Protein AF-0000000084342170 (afdb_homodimer)

pLDDT: mean 92.43, std 9.33, range [42.38, 98.81]

Radius of gyration: 23.44 Å; Cα contacts (8 Å, |Δi|>4): 464; chains: 2; bounding box: 28×76×46 Å

Nearest PDB structures (foldseek):
  2y75-assembly1_E  TM=8.474E-01  e=1.499E-08  Bacillus subtilis
  3lwf-assembly1_A  TM=8.502E-01  e=1.863E-08  Listeria innocua
  4hf0-assembly1_A  TM=8.365E-01  e=2.524E-07  Escherichia coli K-12
  6hse-assembly1_A  TM=7.683E-01  e=1.246E-07  Streptomyces venezuelae ATCC 10712
  3k69-assembly1_A-2  TM=7.622E-01  e=1.329E-05  Lactiplantibacillus plantarum

Organism: Pseudonocardia thermophila (NCBI:txid1848)

Solvent-accessible surface area (backbone atoms only — not comparable to full-atom values): 15858 Å² total; per-residue (Å²): 61,44,54,54,67,54,36,53,48,44,52,53,52,50,46,50,44,59,58,48,40,95,46,63,42,40,68,60,60,53,17,60,44,53,72,46,58,50,72,65,46,50,56,32,51,50,51,38,36,75,67,58,52,30,43,75,42,80,69,93,88,32,22,38,36,70,65,58,62,44,73,75,39,25,51,32,57,52,46,62,67,55,44,92,61,75,40,44,44,54,64,68,40,91,66,63,78,59,60,41,55,90,40,42,40,53,55,61,49,52,52,52,14,52,50,40,23,43,53,46,28,55,72,38,23,48,44,62,29,45,62,44,44,68,52,41,26,53,51,46,73,39,64,86,56,78,64,121,60,43,55,54,69,57,36,54,48,42,52,52,53,52,46,50,44,60,59,45,43,96,44,63,41,41,66,59,59,53,17,60,46,53,72,46,59,49,73,66,45,51,57,32,52,52,51,36,35,75,67,57,53,30,44,74,41,82,66,93,88,32,22,38,37,70,65,58,62,44,76,76,40,24,50,31,57,53,46,62,67,54,44,91,59,76,38,44,44,54,67,68,41,92,64,63,77,59,61,42,56,91,41,41,40,54,54,60,48,52,51,52,12,51,51,39,23,43,54,45,28,54,72,37,24,49,42,62,30,46,61,43,44,69,50,42,27,51,51,47,72,39,63,84,56,77,66,122

Secondary structure (DSSP, 8-state):
----HHHHHHHHHHHHHHHTTT--B-HHHHHHHHT--HHHHHHHHHHHHHTTSEEEE-STT-EEEESS-GGG-BHHHHHHHH-S---SSGGGSS----TTTTT-THHHHHHHHHHHHHHHHHH-BHHHHT--HHHHHHHTT-TTS---/----HHHHHHHHHHHHHHHTTT--B-HHHHHHHHT--HHHHHHHHHHHHHTTSEEEE-STT-EEEESS-GGG-BHHHHHHHH-S---SSGGGSS----TTTTT-THHHHHHHHHHHHHHHHHH-BHHHHT--HHHHHHHTT-TTS---

Structure (mmCIF, N/CA/C/O backbone):
data_AF-0000000084342170-model_v1
#
loop_
_entity.id
_entity.type
_entity.pdbx_description
1 polymer 'Transcriptional regulator, BadM/Rrf2 family'
#
loop_
_atom_site.group_PDB
_atom_site.id
_atom_site.type_symbol
_atom_site.label_atom_id
_atom_site.label_alt_id
_atom_site.label_comp_id
_atom_site.label_asym_id
_atom_site.label_entity_id
_atom_site.label_seq_id
_atom_site.pdbx_PDB_ins_code
_atom_site.Cartn_x
_atom_site.Cartn_y
_atom_site.Cartn_z
_atom_site.occupancy
_atom_site.B_iso_or_equiv
_atom_site.auth_seq_id
_atom_site.auth_comp_id
_atom_site.auth_asym_id
_atom_site.auth_atom_id
_a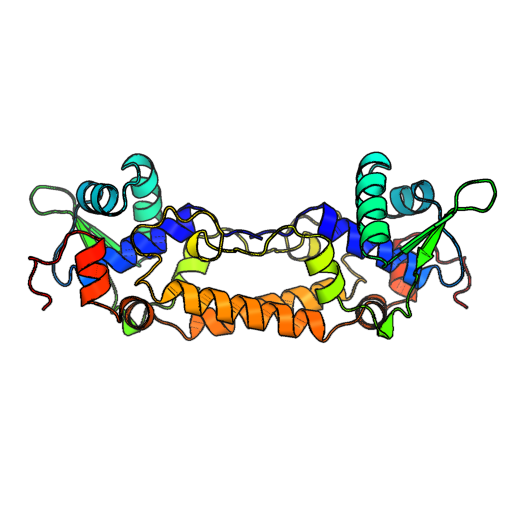tom_site.pdbx_PDB_model_num
ATOM 1 N N . MET A 1 1 ? 4.727 2.07 -0.557 1 69.5 1 MET A N 1
ATOM 2 C CA . MET A 1 1 ? 3.736 1.053 -0.216 1 69.5 1 MET A CA 1
ATOM 3 C C . MET A 1 1 ? 3.996 -0.239 -0.985 1 69.5 1 MET A C 1
ATOM 5 O O . MET A 1 1 ? 4.02 -0.238 -2.217 1 69.5 1 MET A O 1
ATOM 9 N N . LYS A 1 2 ? 4.5 -1.336 -0.41 1 86.56 2 LYS A N 1
ATOM 10 C CA . LYS A 1 2 ? 4.777 -2.576 -1.131 1 86.56 2 LYS A CA 1
ATOM 11 C C . LYS A 1 2 ? 4.219 -3.783 -0.383 1 86.56 2 LYS A C 1
ATOM 13 O O . LYS A 1 2 ? 4.289 -3.844 0.847 1 86.56 2 LYS A O 1
ATOM 18 N N . HIS A 1 3 ? 3.605 -4.629 -1.215 1 93.31 3 HIS A N 1
ATOM 19 C CA . HIS A 1 3 ? 3.258 -5.93 -0.646 1 93.31 3 HIS A CA 1
ATOM 20 C C . HIS A 1 3 ? 4.508 -6.711 -0.261 1 93.31 3 HIS A C 1
ATOM 22 O O . HIS A 1 3 ? 5.602 -6.426 -0.752 1 93.31 3 HIS A O 1
ATOM 28 N N . THR A 1 4 ? 4.363 -7.605 0.641 1 92.25 4 THR A N 1
ATOM 29 C CA . THR A 1 4 ? 5.488 -8.445 1.027 1 92.25 4 THR A CA 1
ATOM 30 C C . THR A 1 4 ? 5.906 -9.359 -0.126 1 92.25 4 THR A C 1
ATOM 32 O O . THR A 1 4 ? 5.102 -9.656 -1.009 1 92.25 4 THR A O 1
ATOM 35 N N . SER A 1 5 ? 7.133 -9.797 -0.077 1 91.94 5 SER A N 1
ATOM 36 C CA . SER A 1 5 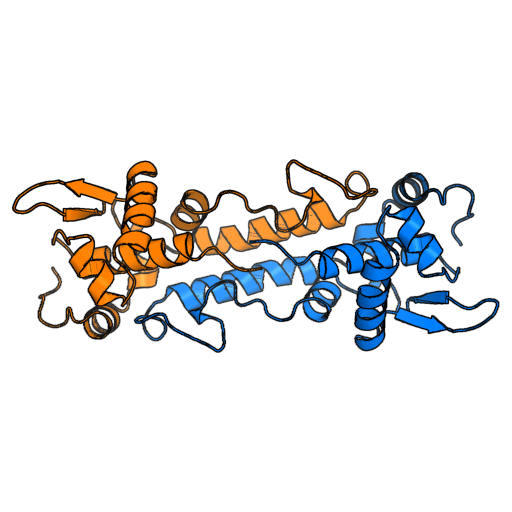? 7.605 -10.766 -1.062 1 91.94 5 SER A CA 1
ATOM 37 C C . SER A 1 5 ? 6.836 -12.078 -0.969 1 91.94 5 SER A C 1
ATOM 39 O O . SER A 1 5 ? 6.602 -12.742 -1.982 1 91.94 5 SER A O 1
ATOM 41 N N . HIS A 1 6 ? 6.383 -12.414 0.285 1 93.81 6 HIS A N 1
ATOM 42 C CA . HIS A 1 6 ? 5.613 -13.641 0.478 1 93.81 6 HIS A CA 1
ATOM 43 C C . HIS A 1 6 ? 4.312 -13.602 -0.32 1 93.81 6 HIS A C 1
ATOM 45 O O . HIS A 1 6 ? 3.941 -14.594 -0.951 1 93.81 6 HIS A O 1
ATOM 51 N N . ALA A 1 7 ? 3.672 -12.453 -0.241 1 95.38 7 ALA A N 1
ATOM 52 C CA . ALA A 1 7 ? 2.422 -12.312 -0.983 1 95.38 7 ALA A CA 1
ATOM 53 C C . ALA A 1 7 ? 2.662 -12.406 -2.486 1 95.38 7 ALA A C 1
ATOM 55 O O . ALA A 1 7 ? 1.892 -13.047 -3.207 1 95.38 7 ALA A O 1
ATOM 56 N N . ASP A 1 8 ? 3.742 -11.828 -2.949 1 94.06 8 ASP A N 1
ATOM 57 C CA . ASP A 1 8 ? 4.121 -11.891 -4.359 1 94.06 8 ASP A CA 1
ATOM 58 C C . ASP A 1 8 ? 4.402 -13.328 -4.789 1 94.06 8 ASP A C 1
ATOM 60 O O . ASP A 1 8 ? 3.873 -13.789 -5.805 1 94.06 8 ASP A O 1
ATOM 64 N N . TYR A 1 9 ? 5.148 -14.023 -4.023 1 95.94 9 TYR A N 1
ATOM 65 C CA . TYR A 1 9 ? 5.5 -15.398 -4.34 1 95.94 9 TYR A CA 1
ATOM 66 C C . TYR A 1 9 ? 4.273 -16.312 -4.289 1 95.94 9 TYR A C 1
ATOM 68 O O . TYR A 1 9 ? 4.172 -17.266 -5.055 1 95.94 9 TYR A O 1
ATOM 76 N N . ALA A 1 10 ? 3.383 -16 -3.352 1 97.38 10 ALA A N 1
ATOM 77 C CA . ALA A 1 10 ? 2.154 -16.781 -3.266 1 97.38 10 ALA A CA 1
ATOM 78 C C . ALA A 1 10 ? 1.393 -16.75 -4.586 1 97.38 10 ALA A C 1
ATOM 80 O O . ALA A 1 10 ? 0.948 -17.797 -5.078 1 97.38 10 ALA A O 1
ATOM 81 N N . LEU A 1 11 ? 1.301 -15.594 -5.195 1 97.19 11 LEU A N 1
ATOM 82 C CA . LEU A 1 11 ? 0.624 -15.484 -6.484 1 97.19 11 LEU A CA 1
ATOM 83 C C . LEU A 1 11 ? 1.365 -16.266 -7.559 1 97.19 11 LEU A C 1
ATOM 85 O O . LEU A 1 11 ? 0.743 -16.969 -8.367 1 97.19 11 LEU A O 1
ATOM 89 N N . ARG A 1 12 ? 2.617 -16.203 -7.527 1 96.5 12 ARG A N 1
ATOM 90 C CA . ARG A 1 12 ? 3.434 -16.922 -8.508 1 96.5 12 ARG A CA 1
ATOM 91 C C . ARG A 1 12 ? 3.264 -18.422 -8.367 1 96.5 12 ARG A C 1
ATOM 93 O O . ARG A 1 12 ? 3.16 -19.141 -9.367 1 96.5 12 ARG A O 1
ATOM 100 N N . VAL A 1 13 ? 3.246 -18.906 -7.125 1 96.94 13 VAL A N 1
ATOM 101 C CA . VAL A 1 13 ? 3.02 -20.312 -6.875 1 96.94 13 VAL A CA 1
ATOM 102 C C . VAL A 1 13 ? 1.672 -20.734 -7.457 1 96.94 13 VAL A C 1
ATOM 104 O O . VAL A 1 13 ? 1.583 -21.734 -8.172 1 96.94 13 VAL A O 1
ATOM 107 N N . LEU A 1 14 ? 0.668 -19.984 -7.195 1 97.12 14 LEU A N 1
ATOM 108 C CA . LEU A 1 14 ? -0.681 -20.328 -7.633 1 97.12 14 LEU A CA 1
ATOM 109 C C . LEU A 1 14 ? -0.79 -20.281 -9.148 1 97.12 14 LEU A C 1
ATOM 111 O O . LEU A 1 14 ? -1.483 -21.094 -9.758 1 97.12 14 LEU A O 1
ATOM 115 N N . LEU A 1 15 ? -0.129 -19.312 -9.75 1 96.94 15 LEU A N 1
ATOM 116 C CA . LEU A 1 15 ? -0.112 -19.234 -11.211 1 96.94 15 LEU A CA 1
ATOM 117 C C . LEU A 1 15 ? 0.523 -20.484 -11.82 1 96.94 15 LEU A C 1
ATOM 119 O O . LEU A 1 15 ? 0.015 -21.016 -12.797 1 96.94 15 LEU A O 1
ATOM 123 N N . TYR A 1 16 ? 1.646 -20.891 -11.242 1 96.88 16 TYR A N 1
ATOM 124 C CA . TYR A 1 16 ? 2.295 -22.109 -11.711 1 96.88 16 TYR A CA 1
ATOM 125 C C . TYR A 1 16 ? 1.337 -23.297 -11.656 1 96.88 16 TYR A C 1
ATOM 127 O O . TYR A 1 16 ? 1.171 -24.016 -12.641 1 96.88 16 TYR A O 1
ATOM 135 N N . LEU A 1 17 ? 0.718 -23.438 -10.516 1 96 17 LEU A N 1
ATOM 136 C CA . LEU A 1 17 ? -0.157 -24.578 -10.305 1 96 17 LEU A CA 1
ATOM 137 C C . LEU A 1 17 ? -1.346 -24.547 -11.258 1 96 17 LEU A C 1
ATOM 139 O O . LEU A 1 17 ? -1.83 -25.594 -11.695 1 96 17 LEU A O 1
ATOM 143 N N . GLN A 1 18 ? -1.83 -23.328 -11.516 1 95 18 GLN A N 1
ATOM 144 C CA . GLN A 1 18 ? -2.953 -23.188 -12.43 1 95 18 GLN A CA 1
ATOM 145 C C . GLN A 1 18 ? -2.582 -23.641 -13.836 1 95 18 GLN A C 1
ATOM 147 O O . GLN A 1 18 ? -3.35 -24.359 -14.484 1 95 18 GLN A O 1
ATOM 152 N N . VAL A 1 19 ? -1.419 -23.312 -14.289 1 93.81 19 VAL A N 1
ATOM 153 C CA . VAL A 1 19 ? -1.072 -23.562 -15.68 1 93.81 19 VAL A CA 1
ATOM 154 C C . VAL A 1 19 ? -0.502 -24.969 -15.828 1 93.81 19 VAL A C 1
ATOM 156 O O . VAL A 1 19 ? -0.506 -25.547 -16.922 1 93.81 19 VAL A O 1
ATOM 159 N N . ALA A 1 20 ? 0.043 -25.438 -14.75 1 89.31 20 ALA A N 1
ATOM 160 C CA . ALA A 1 20 ? 0.529 -26.812 -14.766 1 89.31 20 ALA A CA 1
ATOM 161 C C . ALA A 1 20 ? -0.624 -27.812 -14.641 1 89.31 20 ALA A C 1
ATOM 163 O O . ALA A 1 20 ? -0.41 -29.031 -14.641 1 89.31 20 ALA A O 1
ATOM 164 N N . SER A 1 21 ? -1.854 -27.453 -14.773 1 74.69 21 SER A N 1
ATOM 165 C CA . SER A 1 21 ? -3.123 -28.172 -14.719 1 74.69 21 SER A CA 1
ATOM 166 C C . SER A 1 21 ? -2.906 -29.656 -14.453 1 74.69 21 SER A C 1
ATOM 168 O O . SER A 1 21 ? -2.18 -30.328 -15.195 1 74.69 21 SER A O 1
ATOM 170 N N . GLY A 1 22 ? -3.604 -30.078 -13.398 1 71.38 22 GLY A N 1
ATOM 171 C CA . GLY A 1 22 ? -3.703 -31.516 -13.211 1 71.38 22 GLY A CA 1
ATOM 172 C C . GLY A 1 22 ? -2.447 -32.125 -12.617 1 71.38 22 GLY A C 1
ATOM 173 O O . GLY A 1 22 ? -2.455 -33.281 -12.203 1 71.38 22 GLY A O 1
ATOM 174 N N . ARG A 1 23 ? -1.389 -31.406 -12.625 1 74.31 23 ARG A N 1
ATOM 175 C CA . ARG A 1 23 ? -0.134 -31.953 -12.125 1 74.31 23 ARG A CA 1
ATOM 176 C C . ARG A 1 23 ? 0.181 -31.422 -10.734 1 74.31 23 ARG A C 1
ATOM 178 O O . ARG A 1 23 ? -0.11 -30.266 -10.43 1 74.31 23 ARG A O 1
ATOM 185 N N . ARG A 1 24 ? 0.552 -32.344 -9.898 1 87.88 24 ARG A N 1
ATOM 186 C CA . ARG A 1 24 ? 1.214 -31.938 -8.672 1 87.88 24 ARG A CA 1
ATOM 187 C C . ARG A 1 24 ? 2.652 -31.5 -8.938 1 87.88 24 ARG A C 1
ATOM 189 O O . ARG A 1 24 ? 3.33 -32.094 -9.789 1 87.88 24 ARG A O 1
ATOM 196 N N . ALA A 1 25 ? 2.955 -30.453 -8.344 1 92.88 25 ALA A N 1
ATOM 197 C CA . ALA A 1 25 ? 4.324 -29.969 -8.5 1 92.88 25 ALA A CA 1
ATOM 198 C C . ALA A 1 25 ? 5.027 -29.859 -7.148 1 92.88 25 ALA A C 1
ATOM 200 O O . ALA A 1 25 ? 4.422 -29.453 -6.156 1 92.88 25 ALA A O 1
ATOM 201 N N . SER A 1 26 ? 6.305 -30.266 -7.148 1 93.75 26 SER A N 1
ATOM 202 C CA . SER A 1 26 ? 7.066 -30.109 -5.914 1 93.75 26 SER A CA 1
ATOM 203 C C . SER A 1 26 ? 7.441 -28.641 -5.676 1 93.75 26 SER A C 1
ATOM 205 O O . SER A 1 26 ? 7.504 -27.859 -6.617 1 93.75 26 SER A O 1
ATOM 207 N N . VAL A 1 27 ? 7.648 -28.312 -4.398 1 95.31 27 VAL A N 1
ATOM 208 C CA . VAL A 1 27 ? 8.102 -26.969 -4.035 1 95.31 27 VAL A CA 1
ATOM 209 C C . VAL A 1 27 ? 9.391 -26.641 -4.777 1 95.31 27 VAL A C 1
ATOM 211 O O . VAL A 1 27 ? 9.594 -25.5 -5.215 1 95.31 27 VAL A O 1
ATOM 214 N N . GLY A 1 28 ? 10.281 -27.625 -4.934 1 94.94 28 GLY A N 1
ATOM 215 C CA . GLY A 1 28 ? 11.531 -27.438 -5.66 1 94.94 28 GLY A CA 1
ATOM 216 C C . GLY A 1 28 ? 11.32 -27.062 -7.117 1 94.94 28 GLY A C 1
ATOM 217 O O . GLY A 1 28 ? 11.992 -26.156 -7.629 1 94.94 28 GLY A O 1
ATOM 218 N N . GLU A 1 29 ? 10.438 -27.781 -7.852 1 94.38 29 GLU A N 1
ATOM 219 C CA . GLU A 1 29 ? 10.125 -27.484 -9.25 1 94.38 29 GLU A CA 1
ATOM 220 C C . GLU A 1 29 ? 9.594 -26.062 -9.398 1 94.38 29 GLU A C 1
ATOM 222 O O . GLU A 1 29 ? 9.984 -25.344 -10.32 1 94.38 29 GLU A O 1
ATOM 227 N N . ILE A 1 30 ? 8.688 -25.688 -8.516 1 96.12 30 ILE A N 1
ATOM 228 C CA . ILE A 1 30 ? 8.094 -24.344 -8.57 1 96.12 30 ILE A CA 1
ATOM 229 C C . ILE A 1 30 ? 9.172 -23.297 -8.297 1 96.12 30 ILE A C 1
ATOM 231 O O . ILE A 1 30 ? 9.242 -22.281 -8.992 1 96.12 30 ILE A O 1
ATOM 235 N N . ALA A 1 31 ? 10 -23.531 -7.262 1 96.88 31 ALA A N 1
ATOM 236 C CA . ALA A 1 31 ? 11.102 -22.625 -6.922 1 96.88 31 ALA A CA 1
ATOM 237 C C . ALA A 1 31 ? 12.039 -22.438 -8.109 1 96.88 31 ALA A C 1
ATOM 239 O O . ALA A 1 31 ? 12.398 -21.312 -8.453 1 96.88 31 ALA A O 1
ATOM 240 N N . ASP A 1 32 ? 12.398 -23.5 -8.797 1 96.19 32 ASP A N 1
ATOM 241 C CA . ASP A 1 32 ? 13.281 -23.453 -9.953 1 96.19 32 ASP A CA 1
ATOM 242 C C . ASP A 1 32 ? 12.648 -22.672 -11.102 1 96.19 32 ASP A C 1
ATOM 244 O O . ASP A 1 32 ? 13.312 -21.844 -11.734 1 96.19 32 ASP A O 1
ATOM 248 N N . ALA A 1 33 ? 11.406 -22.953 -11.305 1 95.56 33 ALA A N 1
ATOM 249 C CA . ALA A 1 33 ? 10.703 -22.297 -12.391 1 95.56 33 ALA A CA 1
ATOM 250 C C . ALA A 1 33 ? 10.695 -20.781 -12.203 1 95.56 33 ALA A C 1
ATOM 252 O O . ALA A 1 33 ? 10.852 -20.016 -13.164 1 95.56 33 ALA A O 1
ATOM 253 N N . HIS A 1 34 ? 10.539 -20.328 -10.953 1 95.94 34 HIS A N 1
ATOM 254 C CA . HIS A 1 34 ? 10.445 -18.891 -10.664 1 95.94 34 HIS A CA 1
ATOM 255 C C . HIS A 1 34 ? 11.797 -18.328 -10.266 1 95.94 34 HIS A C 1
ATOM 257 O O . HIS A 1 34 ? 11.922 -17.125 -10.008 1 95.94 34 HIS A O 1
ATOM 263 N N . ARG A 1 35 ? 12.82 -19.109 -10.164 1 94.75 35 ARG A N 1
ATOM 264 C CA . ARG A 1 35 ? 14.164 -18.688 -9.781 1 94.75 35 ARG A CA 1
ATOM 265 C C . ARG A 1 35 ? 14.164 -18.031 -8.398 1 94.75 35 ARG A C 1
ATOM 267 O O . ARG A 1 35 ? 14.703 -16.953 -8.219 1 94.75 35 ARG A O 1
ATOM 274 N N . VAL A 1 36 ? 13.555 -18.672 -7.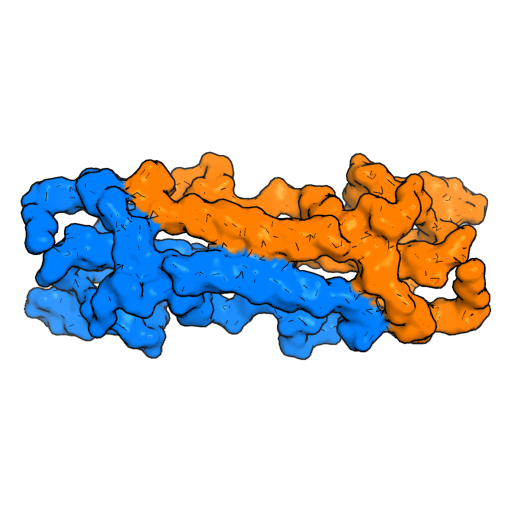473 1 94.75 36 VAL A N 1
ATOM 275 C CA . VAL A 1 36 ? 13.516 -18.297 -6.062 1 94.75 36 VAL A CA 1
ATOM 276 C C . VAL A 1 36 ? 14.031 -19.453 -5.211 1 94.75 36 VAL A C 1
ATOM 278 O O . VAL A 1 36 ? 14 -20.609 -5.637 1 94.75 36 VAL A O 1
ATOM 281 N N . SER A 1 37 ? 14.586 -19.109 -4.098 1 95.12 37 SER A N 1
ATOM 282 C CA . SER A 1 37 ? 15.102 -20.172 -3.232 1 95.12 37 SER A CA 1
ATOM 283 C C . SER A 1 37 ? 13.977 -21.047 -2.707 1 95.12 37 SER A C 1
ATOM 285 O O . SER A 1 37 ? 12.883 -20.562 -2.416 1 95.12 37 SER A O 1
ATOM 287 N N . ARG A 1 38 ? 14.258 -22.328 -2.541 1 96 38 ARG A N 1
ATOM 288 C CA . ARG A 1 38 ? 13.289 -23.281 -1.993 1 96 38 ARG A CA 1
ATOM 289 C C . ARG A 1 38 ? 12.883 -22.875 -0.58 1 96 38 ARG A C 1
ATOM 291 O O . ARG A 1 38 ? 11.711 -23.031 -0.205 1 96 38 ARG A O 1
ATOM 298 N N . ASN A 1 39 ? 13.789 -22.391 0.203 1 95.25 39 ASN A N 1
ATOM 299 C CA . ASN A 1 39 ? 13.508 -21.984 1.578 1 95.25 39 ASN A CA 1
ATOM 300 C C . ASN A 1 39 ? 12.445 -20.891 1.639 1 95.25 39 ASN A C 1
ATOM 302 O O . ASN A 1 39 ? 11.523 -20.953 2.451 1 95.25 39 ASN A O 1
ATOM 306 N N . HIS A 1 40 ? 12.57 -19.938 0.772 1 93.5 40 HIS A N 1
ATOM 307 C CA . HIS A 1 40 ? 11.586 -18.859 0.718 1 93.5 40 HIS A CA 1
ATOM 308 C C . HIS A 1 40 ? 10.211 -19.391 0.329 1 93.5 40 HIS A C 1
ATOM 310 O O . HIS A 1 40 ? 9.195 -18.969 0.888 1 93.5 40 HIS A O 1
ATOM 316 N N . LEU A 1 41 ? 10.219 -20.359 -0.598 1 96.81 41 LEU A N 1
ATOM 317 C CA . LEU A 1 41 ? 8.945 -20.859 -1.114 1 96.81 41 LEU A CA 1
ATOM 318 C C . LEU A 1 41 ? 8.281 -21.797 -0.112 1 96.81 41 LEU A C 1
ATOM 320 O O . LEU A 1 41 ? 7.055 -21.891 -0.067 1 96.81 41 LEU A O 1
ATOM 324 N N . ASP A 1 42 ? 9.078 -22.469 0.704 1 96.69 42 ASP A N 1
ATOM 325 C CA . ASP A 1 42 ? 8.523 -23.375 1.708 1 96.69 42 ASP A CA 1
ATOM 326 C C . ASP A 1 42 ? 7.578 -22.625 2.654 1 96.69 42 ASP A C 1
ATOM 328 O O . ASP A 1 42 ? 6.473 -23.094 2.928 1 96.69 42 ASP A O 1
ATOM 332 N N . LYS A 1 43 ? 7.941 -21.484 3.1 1 96.38 43 LYS A N 1
ATOM 333 C CA . LYS A 1 43 ? 7.125 -20.672 4 1 96.38 43 LYS A CA 1
ATOM 334 C C . LYS A 1 43 ? 5.859 -20.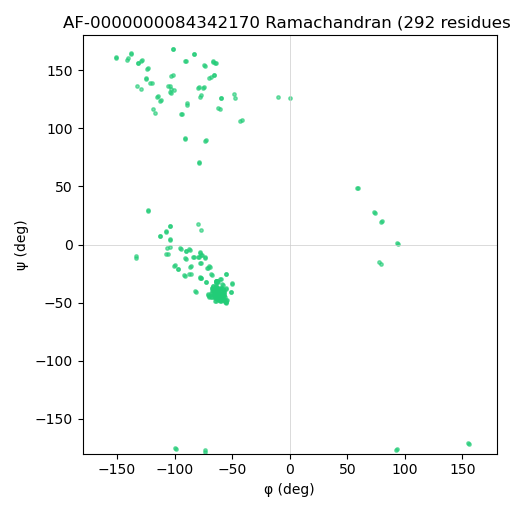188 3.301 1 96.38 43 LYS A C 1
ATOM 336 O O . LYS A 1 43 ? 4.781 -20.172 3.895 1 96.38 43 LYS A O 1
ATOM 341 N N . VAL A 1 44 ? 6.023 -19.844 2.107 1 97.75 44 VAL A N 1
ATOM 342 C CA . VAL A 1 44 ? 4.91 -19.359 1.307 1 97.75 44 VAL A CA 1
ATOM 343 C C . VAL A 1 44 ? 3.875 -20.469 1.125 1 97.75 44 VAL A C 1
ATOM 345 O O . VAL A 1 44 ? 2.684 -20.25 1.365 1 97.75 44 VAL A O 1
ATOM 348 N N . VAL A 1 45 ? 4.355 -21.672 0.732 1 97.62 45 VAL A N 1
ATOM 349 C CA . VAL A 1 45 ? 3.471 -22.797 0.5 1 97.62 45 VAL A CA 1
ATOM 350 C C . VAL A 1 45 ? 2.785 -23.203 1.805 1 97.62 45 VAL A C 1
ATOM 352 O O . VAL A 1 45 ? 1.601 -23.547 1.812 1 97.62 45 VAL A O 1
ATOM 355 N N . HIS A 1 46 ? 3.496 -23.109 2.871 1 97.19 46 HIS A N 1
ATOM 356 C CA . HIS A 1 46 ? 2.922 -23.406 4.18 1 97.19 46 HIS A CA 1
ATOM 357 C C . HIS A 1 46 ? 1.77 -22.453 4.496 1 97.19 46 HIS A C 1
ATOM 359 O O . HIS A 1 46 ? 0.713 -22.891 4.965 1 97.19 46 HIS A O 1
ATOM 365 N N . ARG A 1 47 ? 1.954 -21.219 4.234 1 97.19 47 ARG A N 1
ATOM 366 C CA . ARG A 1 47 ? 0.915 -20.219 4.496 1 97.19 47 ARG A CA 1
ATOM 367 C C . ARG A 1 47 ? -0.277 -20.422 3.564 1 97.19 47 ARG A C 1
ATOM 369 O O . ARG A 1 47 ? -1.429 -20.328 3.992 1 97.19 47 ARG A O 1
ATOM 376 N N . LEU A 1 48 ? 0.018 -20.703 2.336 1 97.94 48 LEU A N 1
ATOM 377 C CA . LEU A 1 48 ? -1.044 -20.984 1.377 1 97.94 48 LEU A CA 1
ATOM 378 C C . LEU A 1 48 ? -1.864 -22.203 1.816 1 97.94 48 LEU A C 1
ATOM 380 O O . LEU A 1 48 ? -3.092 -22.188 1.705 1 97.94 48 LEU A O 1
ATOM 384 N N . ALA A 1 49 ? -1.19 -23.266 2.264 1 97.56 49 ALA A N 1
ATOM 385 C CA . ALA A 1 49 ? -1.863 -24.469 2.754 1 97.56 49 ALA A CA 1
ATOM 386 C C . ALA A 1 49 ? -2.721 -24.156 3.979 1 97.56 49 ALA A C 1
ATOM 388 O O . ALA A 1 49 ? -3.861 -24.609 4.078 1 97.56 49 ALA A O 1
ATOM 389 N N . GLY A 1 50 ? -2.145 -23.359 4.867 1 97.06 50 GLY A N 1
ATOM 390 C CA . GLY A 1 50 ? -2.893 -22.938 6.043 1 97.06 50 GLY A CA 1
ATOM 391 C C . GLY A 1 50 ? -4.152 -22.156 5.699 1 97.06 50 GLY A C 1
ATOM 392 O O . GLY A 1 50 ? -5.145 -22.234 6.43 1 97.06 50 GLY A O 1
ATOM 393 N N . ALA A 1 51 ? -4.137 -21.453 4.59 1 96.88 51 ALA A N 1
ATOM 394 C CA . ALA A 1 51 ? -5.277 -20.656 4.141 1 96.88 51 ALA A CA 1
ATOM 395 C C . ALA A 1 51 ? -6.246 -21.5 3.32 1 96.88 51 ALA A C 1
ATOM 397 O O . ALA A 1 51 ? -7.27 -21 2.85 1 96.88 51 ALA A O 1
ATOM 398 N N . GLY A 1 52 ? -5.91 -22.75 3.045 1 96.88 52 GLY A N 1
ATOM 399 C CA . GLY A 1 52 ? -6.781 -23.656 2.312 1 96.88 52 GLY A CA 1
ATOM 400 C C . GLY A 1 52 ? -6.746 -23.438 0.812 1 96.88 52 GLY A C 1
ATOM 401 O O . GLY A 1 52 ? -7.664 -23.844 0.098 1 96.88 52 GLY A O 1
ATOM 402 N N . LEU A 1 53 ? -5.707 -22.797 0.309 1 96.94 53 LEU A N 1
ATOM 403 C CA . LEU A 1 53 ? -5.613 -22.5 -1.114 1 96.94 53 LEU A CA 1
ATOM 404 C C . LEU A 1 53 ? -4.879 -23.609 -1.861 1 96.94 53 LEU A C 1
ATOM 406 O O . LEU A 1 53 ? -5.113 -23.812 -3.053 1 96.94 53 LEU A O 1
ATOM 410 N N . VAL A 1 54 ? -3.992 -24.328 -1.106 1 96.62 54 VAL A N 1
ATOM 411 C CA . VAL A 1 54 ? -3.295 -25.469 -1.684 1 96.62 54 VAL A CA 1
ATOM 412 C C . VAL A 1 54 ? -3.26 -26.625 -0.676 1 96.62 54 VAL A C 1
ATOM 414 O O . VAL A 1 54 ? -3.564 -26.422 0.504 1 96.62 54 VAL A O 1
ATOM 417 N N . GLU A 1 55 ? -2.967 -27.719 -1.171 1 95.94 55 GLU A N 1
ATOM 418 C CA . GLU A 1 55 ? -2.678 -28.891 -0.36 1 95.94 55 GLU A CA 1
ATOM 419 C C . GLU A 1 55 ? -1.313 -29.484 -0.71 1 95.94 55 GLU A C 1
ATOM 421 O O . GLU A 1 55 ? -0.892 -29.438 -1.867 1 95.94 55 GLU A O 1
ATOM 426 N N . THR A 1 56 ? -0.639 -29.969 0.294 1 94.5 56 THR A N 1
ATOM 427 C CA . THR A 1 56 ? 0.663 -30.594 0.109 1 94.5 56 THR A CA 1
ATOM 428 C C . THR A 1 56 ? 0.601 -32.062 0.466 1 94.5 56 THR A C 1
ATOM 430 O O . THR A 1 56 ? 0.038 -32.438 1.498 1 94.5 56 THR A O 1
ATOM 433 N N . ILE A 1 57 ? 1.021 -32.875 -0.393 1 92.19 57 ILE A N 1
ATOM 434 C CA . ILE A 1 57 ? 1.12 -34.312 -0.167 1 92.19 57 ILE A CA 1
ATOM 435 C C . ILE A 1 57 ? 2.59 -34.719 -0.116 1 92.19 57 ILE A C 1
ATOM 437 O O . ILE A 1 57 ? 3.359 -34.406 -1.029 1 92.19 57 ILE A O 1
ATOM 441 N N . ARG A 1 58 ? 2.932 -35.344 0.98 1 89.31 58 ARG A N 1
ATOM 442 C CA . ARG A 1 58 ? 4.316 -35.781 1.158 1 89.31 58 ARG A CA 1
ATOM 443 C C . ARG A 1 58 ? 4.578 -37.125 0.462 1 89.31 58 ARG A C 1
ATOM 445 O O . ARG A 1 58 ? 3.646 -37.875 0.183 1 89.31 58 ARG A O 1
ATOM 452 N N . GLY A 1 59 ? 5.879 -37.5 0.258 1 85.19 59 GLY A N 1
ATOM 453 C CA . GLY A 1 59 ? 6.297 -38.812 -0.244 1 85.19 59 GLY A CA 1
ATOM 454 C C . GLY A 1 59 ? 6.461 -38.844 -1.752 1 85.19 59 GLY A C 1
ATOM 455 O O . GLY A 1 59 ? 6.332 -37.812 -2.418 1 85.19 59 GLY A O 1
ATOM 456 N N . ARG A 1 60 ? 6.781 -40.031 -2.236 1 83.94 60 ARG A N 1
ATOM 457 C CA . ARG A 1 60 ? 6.988 -40.281 -3.662 1 83.94 60 ARG A CA 1
ATOM 458 C C . ARG A 1 60 ? 5.719 -39.969 -4.453 1 83.94 60 ARG A C 1
ATOM 460 O O . ARG A 1 60 ? 4.641 -40.469 -4.117 1 83.94 60 ARG A O 1
ATOM 467 N N . GLY A 1 61 ? 5.695 -39.062 -5.312 1 81.25 61 GLY A N 1
ATOM 468 C CA . GLY A 1 61 ? 4.551 -38.656 -6.105 1 81.25 61 GLY A CA 1
ATOM 469 C C . GLY A 1 61 ? 3.773 -37.5 -5.484 1 81.25 61 GLY A C 1
ATOM 470 O O . GLY A 1 61 ? 2.699 -37.156 -5.969 1 81.25 61 GLY A O 1
ATOM 471 N N . GLY A 1 62 ? 4.371 -37.125 -4.305 1 90.75 62 GLY A N 1
ATOM 472 C CA . GLY A 1 62 ? 3.719 -36 -3.65 1 90.75 62 GLY A CA 1
ATOM 473 C C . GLY A 1 62 ? 3.98 -34.688 -4.34 1 90.75 62 GLY A C 1
ATOM 474 O O . GLY A 1 62 ? 4.449 -34.656 -5.48 1 90.75 62 GLY A O 1
ATOM 475 N N . GLY A 1 63 ? 3.424 -33.594 -3.695 1 94.88 63 GLY A N 1
ATOM 476 C CA . GLY A 1 63 ? 3.541 -32.25 -4.242 1 94.88 63 GLY A CA 1
ATOM 477 C C . GLY A 1 63 ? 2.43 -31.312 -3.787 1 94.88 63 GLY A C 1
ATOM 478 O O . GLY A 1 63 ? 1.762 -31.578 -2.785 1 94.88 63 GLY A O 1
ATOM 479 N N . VAL A 1 64 ? 2.451 -30.203 -4.422 1 96.25 64 VAL A N 1
ATOM 480 C CA . VAL A 1 64 ? 1.494 -29.141 -4.109 1 96.25 64 VAL A CA 1
ATOM 481 C C . VAL A 1 64 ? 0.429 -29.062 -5.199 1 96.25 64 VAL A C 1
ATOM 483 O O . VAL A 1 64 ? 0.738 -29.203 -6.387 1 96.25 64 VAL A O 1
ATOM 486 N N . ARG A 1 65 ? -0.806 -28.922 -4.84 1 94.88 65 ARG A N 1
ATOM 487 C CA . ARG A 1 65 ? -1.875 -28.734 -5.812 1 94.88 65 ARG A CA 1
ATOM 488 C C . ARG A 1 65 ? -2.91 -27.734 -5.297 1 94.88 65 ARG A C 1
ATOM 490 O O . ARG A 1 65 ? -3.01 -27.516 -4.094 1 94.88 65 ARG A O 1
ATOM 497 N N . LEU A 1 66 ? -3.678 -27.156 -6.219 1 95 66 LEU A N 1
ATOM 498 C CA . LEU A 1 66 ? -4.77 -26.281 -5.844 1 95 66 LEU A CA 1
ATOM 499 C C . LEU A 1 66 ? -5.898 -27.047 -5.172 1 95 66 LEU A C 1
ATOM 501 O O . LEU A 1 66 ? -6.215 -28.172 -5.578 1 95 66 LEU A O 1
ATOM 505 N N . THR A 1 67 ? -6.551 -26.438 -4.184 1 92.69 67 THR A N 1
ATOM 506 C CA . THR A 1 67 ? -7.625 -27.109 -3.463 1 92.69 67 THR A CA 1
ATOM 507 C C . THR A 1 67 ? -8.992 -26.656 -3.975 1 92.69 67 THR A C 1
ATOM 509 O O . THR A 1 67 ? -10.008 -27.281 -3.68 1 92.69 67 THR A O 1
ATOM 512 N N . ARG A 1 68 ? -9.047 -25.547 -4.645 1 91.12 68 ARG A N 1
ATOM 513 C CA . ARG A 1 68 ? -10.281 -24.938 -5.129 1 91.12 68 ARG A CA 1
ATOM 514 C C . ARG A 1 68 ? -10.188 -24.625 -6.617 1 91.12 68 ARG A C 1
ATOM 516 O O . ARG A 1 68 ? -9.094 -24.562 -7.176 1 91.12 68 ARG A O 1
ATOM 523 N N . ASP A 1 69 ? -11.352 -24.5 -7.207 1 94.88 69 ASP A N 1
ATOM 524 C CA . ASP A 1 69 ? -11.422 -24.047 -8.594 1 94.88 69 ASP A CA 1
ATOM 525 C C . ASP A 1 69 ? -10.797 -22.656 -8.742 1 94.88 69 ASP A C 1
ATOM 527 O O . ASP A 1 69 ? -11.164 -21.734 -8.016 1 94.88 69 ASP A O 1
ATOM 531 N N . PRO A 1 70 ? -9.836 -22.5 -9.656 1 96.06 70 PRO A N 1
ATOM 532 C CA . PRO A 1 70 ? -9.156 -21.219 -9.844 1 96.06 70 PRO A CA 1
ATOM 533 C C . PRO A 1 70 ? -10.125 -20.062 -10.117 1 96.06 70 PRO A C 1
ATOM 535 O O . PRO A 1 70 ? -9.805 -18.906 -9.836 1 96.06 70 PRO A O 1
ATOM 538 N N . SER A 1 71 ? -11.328 -20.328 -10.664 1 97.44 71 SER A N 1
ATOM 539 C CA . SER A 1 71 ? -12.305 -19.297 -10.969 1 97.44 71 SER A CA 1
ATOM 540 C C . SER A 1 71 ? -12.969 -18.766 -9.703 1 97.44 71 SER A C 1
ATOM 542 O O . SER A 1 71 ? -13.641 -17.734 -9.727 1 97.44 71 SER A O 1
ATOM 544 N N . THR A 1 72 ? -12.734 -19.453 -8.562 1 97.5 72 THR A N 1
ATOM 545 C CA . THR A 1 72 ? -13.367 -19.062 -7.305 1 97.5 72 THR A CA 1
ATOM 546 C C . THR A 1 72 ? -12.344 -18.422 -6.371 1 97.5 72 THR A C 1
ATOM 548 O O . THR A 1 72 ? -12.695 -17.938 -5.289 1 97.5 72 THR A O 1
ATOM 551 N N . ILE A 1 73 ? -11.039 -18.438 -6.684 1 97.62 73 ILE A N 1
ATOM 552 C CA . ILE A 1 73 ? -9.969 -17.828 -5.91 1 97.62 73 ILE A CA 1
ATOM 553 C C . ILE A 1 73 ? -9.68 -16.422 -6.441 1 97.62 73 ILE A C 1
ATOM 555 O O . ILE A 1 73 ? -9.164 -16.281 -7.551 1 97.62 73 ILE A O 1
ATOM 559 N N . THR A 1 74 ? -9.984 -15.414 -5.664 1 98.56 74 THR A N 1
ATOM 560 C CA . THR A 1 74 ? -9.727 -14.055 -6.125 1 98.56 74 THR A CA 1
ATOM 561 C C . THR A 1 74 ? -8.328 -13.594 -5.707 1 98.56 74 THR A C 1
ATOM 563 O O . THR A 1 74 ? -7.75 -14.133 -4.766 1 98.56 74 THR A O 1
ATOM 566 N N . VAL A 1 75 ? -7.812 -12.609 -6.43 1 98.5 75 VAL A N 1
ATOM 567 C CA . VAL A 1 75 ? -6.543 -12 -6.047 1 98.5 75 VAL A CA 1
ATOM 568 C C . VAL A 1 75 ? -6.656 -11.414 -4.641 1 98.5 75 VAL A C 1
ATOM 570 O O . VAL A 1 75 ? -5.711 -11.492 -3.85 1 98.5 75 VAL A O 1
ATOM 573 N N . GLY A 1 76 ? -7.848 -10.836 -4.355 1 97.94 76 GLY A N 1
ATOM 574 C CA . GLY A 1 76 ? -8.102 -10.312 -3.021 1 97.94 76 GLY A CA 1
ATOM 575 C C . GLY A 1 76 ? -7.984 -11.359 -1.936 1 97.94 76 GLY A C 1
ATOM 576 O O . GLY A 1 76 ? -7.387 -11.117 -0.884 1 97.94 76 GLY A O 1
ATOM 577 N N . ASP A 1 77 ? -8.531 -12.547 -2.199 1 96.81 77 ASP A N 1
ATOM 578 C CA . ASP A 1 77 ? -8.422 -13.664 -1.265 1 96.81 77 ASP A CA 1
ATOM 579 C C . ASP A 1 77 ? -6.961 -13.984 -0.959 1 96.81 77 ASP A C 1
ATOM 581 O O . ASP A 1 77 ? -6.59 -14.164 0.203 1 96.81 77 ASP A O 1
ATOM 585 N N . VAL A 1 78 ? -6.191 -14.078 -1.981 1 97.94 78 VAL A N 1
ATOM 586 C CA . VAL A 1 78 ? -4.789 -14.453 -1.85 1 97.94 78 VAL A CA 1
ATOM 587 C C . VAL A 1 78 ? -4.039 -13.398 -1.041 1 97.94 78 VAL A C 1
ATOM 589 O O . VAL A 1 78 ? -3.307 -13.727 -0.105 1 97.94 78 VAL A O 1
ATOM 592 N N . MET A 1 79 ? -4.27 -12.125 -1.345 1 97.31 79 MET A N 1
ATOM 593 C CA . MET A 1 79 ? -3.555 -11.039 -0.669 1 97.31 79 MET A CA 1
ATOM 594 C C . MET A 1 79 ? -3.938 -10.977 0.805 1 97.31 79 MET A C 1
ATOM 596 O O . MET A 1 79 ? -3.072 -10.812 1.668 1 97.31 79 MET A O 1
ATOM 600 N N . ARG A 1 80 ? -5.227 -11.102 1.114 1 96.12 80 ARG A N 1
ATOM 601 C CA . ARG A 1 80 ? -5.672 -11.062 2.504 1 96.12 80 ARG A CA 1
ATOM 602 C C . ARG A 1 80 ? -5.105 -12.242 3.293 1 96.12 80 ARG A C 1
ATOM 604 O O . ARG A 1 80 ? -4.828 -12.117 4.488 1 96.12 80 ARG A O 1
ATOM 611 N N . ALA A 1 81 ? -4.918 -13.328 2.643 1 96.38 81 ALA A N 1
ATOM 612 C CA . ALA A 1 81 ? -4.379 -14.516 3.303 1 96.38 81 ALA A CA 1
ATOM 613 C C . ALA A 1 81 ? -2.891 -14.352 3.598 1 96.38 81 ALA A C 1
ATOM 615 O O . ALA A 1 81 ? -2.387 -14.875 4.594 1 96.38 81 ALA A O 1
ATOM 616 N N . MET A 1 82 ? -2.176 -13.633 2.762 1 96.19 82 MET A N 1
ATOM 617 C CA . MET A 1 82 ? -0.717 -13.633 2.818 1 96.19 82 MET A CA 1
ATOM 618 C C . MET A 1 82 ? -0.202 -12.438 3.605 1 96.19 82 MET A C 1
ATOM 620 O O . MET A 1 82 ? 0.956 -12.414 4.023 1 96.19 82 MET A O 1
ATOM 624 N N . GLU A 1 83 ? -1.021 -11.383 3.734 1 93.81 83 GLU A N 1
ATOM 625 C CA . GLU A 1 83 ? -0.583 -10.18 4.434 1 93.81 83 GLU A CA 1
ATOM 626 C C . GLU A 1 83 ? -1.156 -10.125 5.848 1 93.81 83 GLU A C 1
ATOM 628 O O . GLU A 1 83 ? -2.297 -10.531 6.078 1 93.81 83 GLU A O 1
ATOM 633 N N . SER A 1 84 ? -0.387 -9.586 6.734 1 86.75 84 SER A N 1
ATOM 634 C CA . SER A 1 84 ? -0.792 -9.547 8.133 1 86.75 84 SER A CA 1
ATOM 635 C C . SER A 1 84 ? -1.753 -8.391 8.391 1 86.75 84 SER A C 1
ATOM 637 O O . SER A 1 84 ? -2.633 -8.484 9.25 1 86.75 84 SER A O 1
ATOM 639 N N . ASP A 1 85 ? -1.487 -7.285 7.82 1 87.12 85 ASP A N 1
ATOM 640 C CA . ASP A 1 85 ? -2.41 -6.164 7.965 1 87.12 85 ASP A CA 1
ATOM 641 C C . ASP A 1 85 ? -2.361 -5.25 6.738 1 87.12 85 ASP A C 1
ATOM 643 O O . ASP A 1 85 ? -1.52 -5.43 5.859 1 87.12 85 ASP A O 1
ATOM 647 N N . TYR A 1 86 ? -3.377 -4.504 6.656 1 90.5 86 TYR A N 1
ATOM 648 C CA . TYR A 1 86 ? -3.475 -3.535 5.57 1 90.5 86 TYR A CA 1
ATOM 649 C C . TYR A 1 86 ? -3.664 -2.125 6.113 1 90.5 86 TYR A C 1
ATOM 651 O O . TYR A 1 86 ? -4.391 -1.319 5.527 1 90.5 86 TYR A O 1
ATOM 659 N N . ALA A 1 87 ? -3.088 -1.919 7.34 1 90.69 87 ALA A N 1
ATOM 660 C CA . ALA A 1 87 ? -3.082 -0.559 7.875 1 90.69 87 ALA A CA 1
ATOM 661 C C . ALA A 1 87 ? -2.066 0.314 7.141 1 90.69 87 ALA A C 1
ATOM 663 O O . ALA A 1 87 ? -0.921 0.444 7.578 1 90.69 87 ALA A O 1
ATOM 664 N N . VAL A 1 88 ? -2.496 0.92 6.09 1 92.81 88 VAL A N 1
ATOM 665 C CA . VAL A 1 88 ? -1.605 1.667 5.207 1 92.81 88 VAL A CA 1
ATOM 666 C C . VAL A 1 88 ? -1.106 2.922 5.918 1 92.81 88 VAL A C 1
ATOM 668 O O . VAL A 1 88 ? -0.119 3.531 5.496 1 92.81 88 VAL A O 1
ATOM 671 N N . VAL A 1 89 ? -1.841 3.379 7.043 1 91.38 89 VAL A N 1
ATOM 672 C CA . VAL A 1 89 ? -1.438 4.43 7.969 1 91.38 89 VAL A CA 1
ATOM 673 C C . VAL A 1 89 ? -1.609 3.943 9.406 1 91.38 89 VAL A C 1
ATOM 675 O O . VAL A 1 89 ? -2.404 3.039 9.672 1 91.38 89 VAL A O 1
ATOM 678 N N . GLU A 1 90 ? -0.859 4.559 10.242 1 88.25 90 GLU A N 1
ATOM 679 C CA . GLU A 1 90 ? -0.823 4.086 11.625 1 88.25 90 GLU A CA 1
ATOM 680 C C . GLU A 1 90 ? -2.215 4.109 12.25 1 88.25 90 GLU A C 1
ATOM 682 O O . GLU A 1 90 ? -2.559 3.229 13.039 1 88.25 90 GLU A O 1
ATOM 687 N N . CYS A 1 91 ? -2.977 5.055 11.883 1 89.12 91 CYS A N 1
ATOM 688 C CA . CYS A 1 91 ? -4.254 5.266 12.555 1 89.12 91 CYS A CA 1
ATOM 689 C C . CYS A 1 91 ? -5.293 4.258 12.078 1 89.12 91 CYS A C 1
ATOM 691 O O . CYS A 1 91 ? -6.383 4.168 12.648 1 89.12 91 CYS A O 1
ATOM 693 N N . LEU A 1 92 ? -4.977 3.484 11.086 1 89.44 92 LEU A N 1
ATOM 694 C CA . LEU A 1 92 ? -5.844 2.389 10.672 1 89.44 92 LEU A CA 1
ATOM 695 C C . LEU A 1 92 ? -5.496 1.104 11.414 1 89.44 92 LEU A C 1
ATOM 697 O O . LEU A 1 92 ? -6.23 0.118 11.344 1 89.44 92 LEU A O 1
ATOM 701 N N . GLY A 1 93 ? -4.32 1.123 12.102 1 86.88 93 GLY A N 1
ATOM 702 C CA . GLY A 1 93 ? -3.867 -0.064 12.812 1 86.88 93 GLY A CA 1
ATOM 703 C C . GLY A 1 93 ? -4.168 -0.024 14.297 1 86.88 93 GLY A C 1
ATOM 704 O O . GLY A 1 93 ? -4.836 0.895 14.773 1 86.88 93 GLY A O 1
ATOM 705 N N . PRO A 1 94 ? -3.676 -1.085 14.969 1 81.56 94 PRO A N 1
ATOM 706 C CA . PRO A 1 94 ? -3.957 -1.194 16.406 1 81.56 94 PRO A CA 1
ATOM 707 C C . PRO A 1 94 ? -3.193 -0.166 17.234 1 81.56 94 PRO A C 1
ATOM 709 O O . PRO A 1 94 ? -3.732 0.371 18.203 1 81.56 94 PRO A O 1
ATOM 712 N N . ALA A 1 95 ? -1.936 0.016 16.906 1 73.38 95 ALA A N 1
ATOM 713 C CA . ALA A 1 95 ? -1.144 1.01 17.625 1 73.38 95 ALA A CA 1
ATOM 714 C C . ALA A 1 95 ? -1.252 2.381 16.953 1 73.38 95 ALA A C 1
ATOM 716 O O . ALA A 1 95 ? -1.128 2.498 15.742 1 73.38 95 ALA A O 1
ATOM 717 N N . ARG A 1 96 ? -1.73 3.311 17.703 1 80.44 96 ARG A N 1
ATOM 718 C CA . ARG A 1 96 ? -1.87 4.664 17.188 1 80.44 96 ARG A CA 1
ATOM 719 C C . ARG A 1 96 ? -1.005 5.648 17.953 1 80.44 96 ARG A C 1
ATOM 721 O O . ARG A 1 96 ? -1.133 5.762 19.188 1 80.44 96 ARG A O 1
ATOM 728 N N . PHE A 1 97 ? -0.067 6.148 17.266 1 86.12 97 PHE A N 1
ATOM 729 C CA . PHE A 1 97 ? 0.786 7.16 17.875 1 86.12 97 PHE A CA 1
ATOM 730 C C . PHE A 1 97 ? 0.433 8.547 17.359 1 86.12 97 PHE A C 1
ATOM 732 O O . PHE A 1 97 ? 0.921 9.555 17.891 1 86.12 97 PHE A O 1
ATOM 739 N N . CYS A 1 98 ? -0.448 8.547 16.516 1 93.5 98 CYS A N 1
ATOM 740 C CA . CYS A 1 98 ? -0.858 9.812 15.914 1 93.5 98 CYS A CA 1
ATOM 741 C C . CYS A 1 98 ? -1.771 10.594 16.859 1 93.5 98 CYS A C 1
ATOM 743 O O . CYS A 1 98 ? -2.836 10.102 17.234 1 93.5 98 CYS A O 1
ATOM 745 N N . ARG A 1 99 ? -1.479 11.836 17.156 1 93.19 99 ARG A N 1
ATOM 746 C CA . ARG A 1 99 ? -2.18 12.664 18.125 1 93.19 99 ARG A CA 1
ATOM 747 C C . ARG A 1 99 ? -3.57 13.047 17.625 1 93.19 99 ARG A C 1
ATOM 749 O O . ARG A 1 99 ? -4.453 13.367 18.422 1 93.19 99 ARG A O 1
ATOM 756 N N . VAL A 1 100 ? -3.758 12.961 16.359 1 95.38 100 VAL A N 1
ATOM 757 C CA . VAL A 1 100 ? -5.027 13.453 15.828 1 95.38 100 VAL A CA 1
ATOM 758 C C . VAL A 1 100 ? -5.848 12.273 15.297 1 95.38 100 VAL A C 1
ATOM 760 O O . VAL A 1 100 ? -6.852 12.477 14.609 1 95.38 100 VAL A O 1
ATOM 763 N N . ALA A 1 101 ? -5.512 11.039 15.453 1 93 101 ALA A N 1
ATOM 764 C CA . ALA A 1 101 ? -6.137 9.836 14.914 1 93 101 ALA A CA 1
ATOM 765 C C . ALA A 1 101 ? -7.641 9.828 15.18 1 93 101 ALA A C 1
ATOM 767 O O . ALA A 1 101 ? -8.43 9.43 14.32 1 93 101 ALA A O 1
ATOM 768 N N . GLY A 1 102 ? -8.133 10.359 16.25 1 91.88 102 GLY A N 1
ATOM 769 C CA . GLY A 1 102 ? -9.539 10.281 16.594 1 91.88 102 GLY A CA 1
ATOM 770 C C . GLY A 1 102 ? -10.359 11.438 16.047 1 91.88 102 GLY A C 1
ATOM 771 O O . GLY A 1 102 ? -11.586 11.391 16.047 1 91.88 102 GLY A O 1
ATOM 772 N N . VAL A 1 103 ? -9.719 12.406 15.438 1 95.25 103 VAL A N 1
ATOM 773 C CA . VAL A 1 103 ? -10.43 13.609 15.039 1 95.25 103 VAL A CA 1
ATOM 774 C C . VAL A 1 103 ? -10.055 13.977 13.602 1 95.25 103 VAL A C 1
ATOM 776 O O . VAL A 1 103 ? -10.68 14.859 13 1 95.25 103 VAL A O 1
ATOM 779 N N . CYS A 1 104 ? -9.031 13.359 13.031 1 96.25 104 CYS A N 1
ATOM 780 C CA . CYS A 1 104 ? -8.586 13.578 11.656 1 96.25 104 CYS A CA 1
ATOM 781 C C . CYS A 1 104 ? -9.477 12.836 10.672 1 96.25 104 CYS A C 1
ATOM 783 O O . CYS A 1 104 ? -9.773 11.656 10.867 1 96.25 104 CYS A O 1
ATOM 785 N N . GLY A 1 105 ? -9.883 13.422 9.602 1 97.31 105 GLY A N 1
ATOM 786 C CA . GLY A 1 105 ? -10.711 12.797 8.586 1 97.31 105 GLY A CA 1
ATOM 787 C C . GLY A 1 105 ? -9.922 11.906 7.637 1 97.31 105 GLY A C 1
ATOM 788 O O . GLY A 1 105 ? -10.508 11.172 6.84 1 97.31 105 GLY A O 1
ATOM 789 N N . ALA A 1 106 ? -8.609 11.969 7.695 1 96.69 106 ALA A N 1
ATOM 790 C CA . ALA A 1 106 ? -7.785 11.211 6.758 1 96.69 106 ALA A CA 1
ATOM 791 C C . ALA A 1 106 ? -7.977 9.711 6.949 1 96.69 106 ALA A C 1
ATOM 793 O O . ALA A 1 106 ? -7.895 8.938 5.992 1 96.69 106 ALA A O 1
ATOM 794 N N . ARG A 1 107 ? -8.234 9.289 8.188 1 94.5 107 ARG A N 1
ATOM 795 C CA . ARG A 1 107 ? -8.43 7.871 8.469 1 94.5 107 ARG A CA 1
ATOM 796 C C . ARG A 1 107 ? -9.539 7.289 7.598 1 94.5 107 ARG A C 1
ATOM 798 O O . ARG A 1 107 ? -9.359 6.23 6.984 1 94.5 107 ARG A O 1
ATOM 805 N N . ASP A 1 108 ? -10.648 7.988 7.594 1 96.62 108 ASP A N 1
ATOM 806 C CA . ASP A 1 108 ? -11.781 7.523 6.809 1 96.62 108 ASP A CA 1
ATOM 807 C C . ASP A 1 108 ? -11.453 7.496 5.32 1 96.62 108 ASP A C 1
ATOM 809 O O . ASP A 1 108 ? -11.898 6.605 4.594 1 96.62 108 ASP A O 1
ATOM 813 N N . VAL A 1 109 ? -10.75 8.438 4.879 1 98.25 109 VAL A N 1
ATOM 814 C CA . VAL A 1 109 ? -10.383 8.531 3.469 1 98.25 109 VAL A CA 1
ATOM 815 C C . VAL A 1 109 ? -9.508 7.336 3.088 1 98.25 109 VAL A C 1
ATOM 817 O O . VAL A 1 109 ? -9.742 6.688 2.066 1 98.25 109 VAL A O 1
ATOM 820 N N . PHE A 1 110 ? -8.539 7.012 3.898 1 97.25 110 PHE A N 1
ATOM 821 C CA . PHE A 1 110 ? -7.652 5.891 3.609 1 97.25 110 PHE A CA 1
ATOM 822 C C . PHE A 1 110 ? -8.406 4.566 3.688 1 97.25 110 PHE A C 1
ATOM 824 O O . PHE A 1 110 ? -8.141 3.648 2.912 1 97.25 110 PHE A O 1
ATOM 831 N N . ALA A 1 111 ? -9.352 4.445 4.656 1 96.88 111 ALA A N 1
ATOM 832 C CA . ALA A 1 111 ? -10.172 3.24 4.738 1 96.88 111 ALA A CA 1
ATOM 833 C C . ALA A 1 111 ? -10.977 3.033 3.461 1 96.88 111 ALA A C 1
ATOM 835 O O . ALA A 1 111 ? -11.016 1.927 2.916 1 96.88 111 ALA A O 1
ATOM 836 N N . ARG A 1 112 ? -11.578 4.098 2.996 1 98.38 112 ARG A N 1
ATOM 837 C CA . ARG A 1 112 ? -12.344 4.027 1.757 1 98.38 112 ARG A CA 1
ATOM 838 C C . ARG A 1 112 ? -11.438 3.705 0.571 1 98.38 112 ARG A C 1
ATOM 840 O O . ARG A 1 112 ? -11.844 2.986 -0.345 1 98.38 112 ARG A O 1
ATOM 847 N N . ALA A 1 113 ? -10.266 4.324 0.536 1 98.12 113 ALA A N 1
ATOM 848 C CA . ALA A 1 113 ? -9.305 4.047 -0.529 1 98.12 113 ALA A CA 1
ATOM 849 C C . ALA A 1 113 ? -8.914 2.572 -0.542 1 98.12 113 ALA A C 1
ATOM 851 O O . ALA A 1 113 ? -8.844 1.952 -1.605 1 98.12 113 ALA A O 1
ATOM 852 N N . LEU A 1 114 ? -8.648 1.983 0.654 1 96.88 114 LEU A N 1
ATOM 853 C CA . LEU A 1 114 ? -8.312 0.569 0.767 1 96.88 114 LEU A CA 1
ATOM 854 C C . LEU A 1 114 ? -9.477 -0.305 0.3 1 96.88 114 LEU A C 1
ATOM 856 O O . LEU A 1 114 ? -9.266 -1.314 -0.376 1 96.88 114 LEU A O 1
ATOM 860 N N . ASP A 1 115 ? -10.711 0.084 0.668 1 97.81 115 ASP A N 1
ATOM 861 C CA . ASP A 1 115 ? -11.891 -0.642 0.205 1 97.81 115 ASP A CA 1
ATOM 862 C C . ASP A 1 115 ? -11.961 -0.659 -1.32 1 97.81 115 ASP A C 1
ATOM 864 O O . ASP A 1 115 ? -12.266 -1.69 -1.921 1 97.81 115 ASP A O 1
ATOM 868 N N . ALA A 1 116 ? -11.695 0.448 -1.937 1 98.69 116 ALA A N 1
ATOM 869 C CA . ALA A 1 116 ? -11.703 0.544 -3.395 1 98.69 116 ALA A CA 1
ATOM 870 C C . ALA A 1 116 ? -10.609 -0.331 -4.004 1 98.69 116 ALA A C 1
ATOM 872 O O . ALA A 1 116 ? -10.828 -0.984 -5.027 1 98.69 116 ALA A O 1
ATOM 873 N N . TYR A 1 117 ? -9.453 -0.32 -3.445 1 98 117 TYR A N 1
ATOM 874 C CA . TYR A 1 117 ? -8.328 -1.161 -3.85 1 98 117 TYR A CA 1
ATOM 875 C C . TYR A 1 117 ? -8.727 -2.633 -3.846 1 98 117 TYR A C 1
ATOM 877 O O . TYR A 1 117 ? -8.578 -3.324 -4.855 1 98 117 TYR A O 1
ATOM 885 N N . PHE A 1 118 ? -9.359 -3.115 -2.787 1 98 118 PHE A N 1
ATOM 886 C CA . PHE A 1 118 ? -9.688 -4.527 -2.643 1 98 118 PHE A CA 1
ATOM 887 C C . PHE A 1 118 ? -10.906 -4.891 -3.486 1 98 118 PHE A C 1
ATOM 889 O O . PHE A 1 118 ? -11.055 -6.035 -3.918 1 98 118 PHE A O 1
ATOM 896 N N . ALA A 1 119 ? -11.773 -3.912 -3.695 1 98.75 119 ALA A N 1
ATOM 897 C CA . ALA A 1 119 ? -12.898 -4.18 -4.586 1 98.75 119 ALA A CA 1
ATOM 898 C C . ALA A 1 119 ? -12.422 -4.629 -5.961 1 98.75 119 ALA A C 1
ATOM 900 O O . ALA A 1 119 ? -12.977 -5.555 -6.551 1 98.75 119 ALA A O 1
ATOM 901 N N . VAL A 1 120 ? -11.352 -4.02 -6.438 1 98.81 120 VAL A N 1
ATOM 902 C CA . VAL A 1 120 ? -10.781 -4.387 -7.73 1 98.81 120 VAL A CA 1
ATOM 903 C C . VAL A 1 120 ? -10.141 -5.77 -7.637 1 98.81 120 VAL A C 1
ATOM 905 O O . VAL A 1 120 ? -10.344 -6.613 -8.516 1 98.81 120 VAL A O 1
ATOM 908 N N . LEU A 1 121 ? -9.367 -6.039 -6.578 1 98.44 121 LEU A N 1
ATOM 909 C CA . LEU A 1 121 ? -8.703 -7.324 -6.41 1 98.44 121 LEU A CA 1
ATOM 910 C C . LEU A 1 121 ? -9.719 -8.453 -6.289 1 98.44 121 LEU A C 1
ATOM 912 O O . LEU A 1 121 ? -9.477 -9.57 -6.754 1 98.44 121 LEU A O 1
ATOM 916 N N . ASP A 1 122 ? -10.883 -8.18 -5.711 1 98.62 122 ASP A N 1
ATOM 917 C CA . ASP A 1 122 ? -11.914 -9.18 -5.465 1 98.62 122 ASP A CA 1
ATOM 918 C C . ASP A 1 122 ? -12.672 -9.516 -6.746 1 98.62 122 ASP A C 1
ATOM 920 O O . ASP A 1 122 ? -13.375 -10.531 -6.809 1 98.62 122 ASP A O 1
ATOM 924 N N . GLU A 1 123 ? -12.555 -8.711 -7.73 1 98.5 123 GLU A N 1
ATOM 925 C CA . GLU A 1 123 ? -13.242 -8.938 -9 1 98.5 123 GLU A CA 1
ATOM 926 C C . GLU A 1 123 ? -12.43 -9.852 -9.914 1 98.5 123 GLU A C 1
ATOM 928 O O . GLU A 1 123 ? -12.945 -10.383 -10.898 1 98.5 123 GLU A O 1
ATOM 933 N N . ALA A 1 124 ? -11.133 -10 -9.656 1 98.69 124 ALA A N 1
ATOM 934 C CA . ALA A 1 124 ? -10.242 -10.797 -10.5 1 98.69 124 ALA A CA 1
ATOM 935 C C . ALA A 1 124 ? -9.93 -12.141 -9.852 1 98.69 124 ALA A C 1
ATOM 937 O O . ALA A 1 124 ? -9.555 -12.195 -8.68 1 98.69 124 ALA A O 1
ATOM 938 N N . THR A 1 125 ? -10.062 -13.195 -10.594 1 98.56 125 THR A N 1
ATOM 939 C CA . THR A 1 125 ? -9.781 -14.531 -10.086 1 98.56 125 THR A CA 1
ATOM 940 C C . THR A 1 125 ? -8.414 -15.016 -10.57 1 98.56 125 THR A C 1
ATOM 942 O O . THR A 1 125 ? -7.797 -14.383 -11.43 1 98.56 125 THR A O 1
ATOM 945 N N . LEU A 1 126 ? -7.926 -16.141 -9.969 1 97.81 126 LEU A N 1
ATOM 946 C CA . LEU A 1 126 ? -6.707 -16.797 -10.43 1 97.81 126 LEU A CA 1
ATOM 947 C C . LEU A 1 126 ? -6.824 -17.188 -11.898 1 97.81 126 LEU A C 1
ATOM 949 O O . LEU A 1 126 ? -5.863 -17.062 -12.664 1 97.81 126 LEU A O 1
ATOM 953 N N . GLU A 1 127 ? -8.023 -17.688 -12.281 1 97.31 127 GLU A N 1
ATOM 954 C CA . GLU A 1 127 ? -8.258 -18.016 -13.688 1 97.31 127 GLU A CA 1
ATOM 955 C C . GLU A 1 127 ? -8.078 -16.797 -14.578 1 97.31 127 GLU A C 1
ATOM 957 O O . GLU A 1 127 ? -7.465 -16.891 -15.648 1 97.31 127 GLU A O 1
ATOM 962 N N . ASP A 1 128 ? -8.57 -15.641 -14.164 1 98.06 128 ASP A N 1
ATOM 963 C CA . ASP A 1 128 ? -8.469 -14.414 -14.938 1 98.06 128 ASP A CA 1
ATOM 964 C C . ASP A 1 128 ? -7.012 -14.008 -15.148 1 98.06 128 ASP A C 1
ATOM 966 O O . ASP A 1 128 ? -6.609 -13.68 -16.266 1 98.06 128 ASP A O 1
ATOM 970 N N . ILE A 1 129 ? -6.18 -14.078 -14.094 1 97.94 129 ILE A N 1
ATOM 971 C CA . ILE A 1 129 ? -4.828 -13.539 -14.203 1 97.94 129 ILE A CA 1
ATOM 972 C C . ILE A 1 129 ? -3.912 -14.57 -14.852 1 97.94 129 ILE A C 1
ATOM 974 O O . ILE A 1 129 ? -2.785 -14.25 -15.242 1 97.94 129 ILE A O 1
ATOM 978 N N . ALA A 1 130 ? -4.371 -15.789 -15.008 1 96.81 130 ALA A N 1
ATOM 979 C CA . ALA A 1 130 ? -3.615 -16.844 -15.68 1 96.81 130 ALA A CA 1
ATOM 980 C C . ALA A 1 130 ? -4.16 -17.094 -17.078 1 96.81 130 ALA A C 1
ATOM 982 O O . ALA A 1 130 ? -3.902 -18.156 -17.672 1 96.81 130 ALA A O 1
ATOM 983 N N . ASP A 1 131 ? -4.934 -16.234 -17.625 1 96.12 131 ASP A N 1
ATOM 984 C CA . ASP A 1 131 ? -5.645 -16.453 -18.875 1 96.12 131 ASP A CA 1
ATOM 985 C C . ASP A 1 131 ? -4.672 -16.625 -20.031 1 96.12 131 ASP A C 1
ATOM 987 O O . ASP A 1 131 ? -4.984 -17.312 -21.016 1 96.12 131 ASP A O 1
ATOM 991 N N . ASN A 1 132 ? -3.498 -15.977 -19.984 1 95.94 132 ASN A N 1
ATOM 992 C CA . ASN A 1 132 ? -2.463 -16.203 -20.984 1 95.94 132 ASN A CA 1
ATOM 993 C C . ASN A 1 132 ? -1.696 -17.484 -20.719 1 95.94 132 ASN A C 1
ATOM 995 O O . ASN A 1 132 ? -0.498 -17.469 -20.438 1 95.94 132 ASN A O 1
ATOM 999 N N . ASP A 1 133 ? -2.371 -18.547 -20.938 1 93.94 133 ASP A N 1
ATOM 1000 C CA . ASP A 1 133 ? -1.869 -19.859 -20.578 1 93.94 133 ASP A CA 1
ATOM 1001 C C . ASP A 1 133 ? -0.562 -20.172 -21.312 1 93.94 133 ASP A C 1
ATOM 1003 O O . ASP A 1 133 ? 0.432 -20.547 -20.688 1 93.94 133 ASP A O 1
ATOM 1007 N N . GLN A 1 134 ? -0.579 -19.953 -22.594 1 93.75 134 GLN A N 1
ATOM 1008 C CA . GLN A 1 134 ? 0.593 -20.266 -23.406 1 93.75 134 GLN A CA 1
ATOM 1009 C C . GLN A 1 134 ? 1.795 -19.422 -22.984 1 93.75 134 GLN A C 1
ATOM 1011 O O . GLN A 1 134 ? 2.912 -19.938 -22.875 1 93.75 134 GLN A O 1
ATOM 1016 N N . GLY A 1 135 ? 1.56 -18.125 -22.75 1 96.12 135 GLY A N 1
ATOM 1017 C CA . GLY A 1 135 ? 2.641 -17.25 -22.297 1 96.12 135 GLY A CA 1
ATOM 1018 C C . GLY A 1 135 ? 3.223 -17.672 -20.969 1 96.12 135 GLY A C 1
ATOM 1019 O O . GLY A 1 135 ? 4.441 -17.672 -20.781 1 96.12 135 GLY A O 1
ATOM 1020 N N . LEU A 1 136 ? 2.395 -18.047 -20.062 1 96.69 136 LEU A N 1
ATOM 1021 C CA . LEU A 1 136 ? 2.832 -18.438 -18.734 1 96.69 136 LEU A CA 1
ATOM 1022 C C . LEU A 1 136 ? 3.613 -19.75 -18.781 1 96.69 136 LEU A C 1
ATOM 1024 O O . LEU A 1 136 ? 4.684 -19.859 -18.188 1 96.69 136 LEU A O 1
ATOM 1028 N N . ARG A 1 137 ? 3.078 -20.719 -19.531 1 95.19 137 ARG A N 1
ATOM 1029 C CA . ARG A 1 137 ? 3.783 -21.984 -19.656 1 95.19 137 ARG A CA 1
ATOM 1030 C C . ARG A 1 137 ? 5.16 -21.781 -20.281 1 95.19 137 ARG A C 1
ATOM 1032 O O . ARG A 1 137 ? 6.137 -22.406 -19.859 1 95.19 137 ARG A O 1
ATOM 1039 N N . GLY A 1 138 ? 5.203 -20.984 -21.297 1 95.12 138 GLY A N 1
ATOM 1040 C CA . GLY A 1 138 ? 6.484 -20.656 -21.922 1 95.12 138 GLY A CA 1
ATOM 1041 C C . GLY A 1 138 ? 7.457 -20 -20.953 1 95.12 138 GLY A C 1
ATOM 1042 O O . GLY A 1 138 ? 8.617 -20.422 -20.859 1 95.12 138 GLY A O 1
ATOM 1043 N N . ALA A 1 139 ? 7.027 -19.047 -20.172 1 95.56 139 ALA A N 1
ATOM 1044 C CA . ALA A 1 139 ? 7.875 -18.297 -19.25 1 95.56 139 ALA A CA 1
ATOM 1045 C C . ALA A 1 139 ? 8.359 -19.188 -18.109 1 95.56 139 ALA A C 1
ATOM 1047 O O . ALA A 1 139 ? 9.445 -18.969 -17.562 1 95.56 139 ALA A O 1
ATOM 1048 N N . LEU A 1 140 ? 7.586 -20.25 -17.797 1 95.56 140 LEU A N 1
ATOM 1049 C CA . LEU A 1 140 ? 7.887 -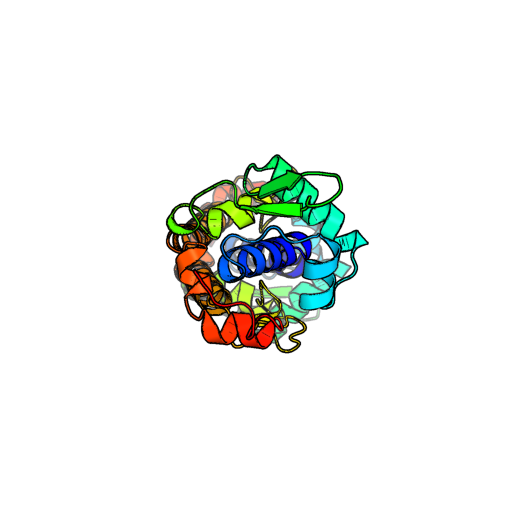21.078 -16.641 1 95.56 140 LEU A CA 1
ATOM 1050 C C . LEU A 1 140 ? 8.523 -22.406 -17.078 1 95.56 140 LEU A C 1
ATOM 1052 O O . LEU A 1 140 ? 8.727 -23.297 -16.25 1 95.56 140 LEU A O 1
ATOM 1056 N N . GLY A 1 141 ? 8.758 -22.5 -18.406 1 92 141 GLY A N 1
ATOM 1057 C CA . GLY A 1 141 ? 9.414 -23.703 -18.922 1 92 141 GLY A CA 1
ATOM 1058 C C . GLY A 1 141 ? 8.508 -24.922 -18.938 1 92 141 GLY A C 1
ATOM 1059 O O . GLY A 1 141 ? 8.969 -26.047 -18.719 1 92 141 GLY A O 1
ATOM 1060 N N . LEU A 1 142 ? 7.184 -24.688 -19.062 1 89.06 142 LEU A N 1
ATOM 1061 C CA . LEU A 1 142 ? 6.207 -25.781 -19.047 1 89.06 142 LEU A CA 1
ATOM 1062 C C . LEU A 1 142 ? 5.621 -26.016 -20.438 1 89.06 142 LEU A C 1
ATOM 1064 O O . LEU A 1 142 ? 4.566 -26.625 -20.562 1 89.06 142 LEU A O 1
ATOM 1068 N N . ALA A 1 143 ? 6.152 -25.453 -21.469 1 76.56 143 ALA A N 1
ATOM 1069 C CA . ALA A 1 143 ? 5.621 -25.547 -22.828 1 76.56 143 ALA A CA 1
ATOM 1070 C C . ALA A 1 143 ? 5.371 -27 -23.219 1 76.56 143 ALA A C 1
ATOM 1072 O O . ALA A 1 143 ? 4.449 -27.297 -23.984 1 76.56 143 ALA A O 1
ATOM 1073 N N . GLY A 1 144 ? 6.152 -27.875 -22.922 1 66.75 144 GLY A N 1
ATOM 1074 C CA . GLY A 1 144 ? 5.984 -29.266 -23.344 1 66.75 144 GLY A CA 1
ATOM 1075 C C . GLY A 1 144 ? 4.938 -30.016 -22.547 1 66.75 144 GLY A C 1
ATOM 1076 O O . GLY A 1 144 ? 4.582 -31.141 -22.875 1 66.75 144 GLY A O 1
ATOM 1077 N N . ILE A 1 145 ? 4.48 -29.453 -21.547 1 57.66 145 ILE A N 1
ATOM 1078 C CA . ILE A 1 145 ? 3.518 -30.141 -20.688 1 57.66 145 ILE A CA 1
ATOM 1079 C C . ILE A 1 145 ? 2.1 -29.828 -21.172 1 57.66 145 ILE A C 1
ATOM 1081 O O . ILE A 1 145 ? 1.772 -28.672 -21.453 1 57.66 145 ILE A O 1
ATOM 1085 N N . ALA A 1 146 ? 1.455 -30.609 -22.062 1 52.28 146 ALA A N 1
ATOM 1086 C CA . ALA A 1 146 ? 0.13 -30.469 -22.672 1 52.28 146 ALA A CA 1
ATOM 1087 C C . ALA A 1 146 ? -0.898 -30.047 -21.625 1 52.28 146 ALA A C 1
ATOM 1089 O O . ALA A 1 146 ? -0.915 -30.578 -20.5 1 52.28 146 ALA A O 1
ATOM 1090 N N . GLY A 1 147 ? -1.403 -28.812 -21.562 1 46.38 147 GLY A N 1
ATOM 1091 C CA . GLY A 1 147 ? -2.496 -28.359 -20.719 1 46.38 147 GLY A CA 1
ATOM 1092 C C . GLY A 1 147 ? -3.703 -29.281 -20.766 1 46.38 147 GLY A C 1
ATOM 1093 O O . GLY A 1 147 ? -3.98 -29.906 -21.797 1 46.38 147 GLY A O 1
ATOM 1094 N N . ALA A 1 148 ? -4.309 -29.844 -19.75 1 42.38 148 ALA A N 1
ATOM 1095 C CA . ALA A 1 148 ? -5.547 -30.609 -19.875 1 42.38 148 ALA A CA 1
ATOM 1096 C C . ALA A 1 148 ? -6.66 -29.75 -20.453 1 42.38 148 ALA A C 1
ATOM 1098 O O . ALA A 1 148 ? -6.715 -28.547 -20.219 1 42.38 148 ALA A O 1
ATOM 1099 N N . MET B 1 1 ? 1.294 -3.555 3.096 1 70.44 1 MET B N 1
ATOM 1100 C CA . MET B 1 1 ? 1.466 -2.311 2.352 1 70.44 1 MET B CA 1
ATOM 1101 C C . MET B 1 1 ? 1.403 -1.105 3.283 1 70.44 1 MET B C 1
ATOM 1103 O O . MET B 1 1 ? 0.465 -0.973 4.07 1 70.44 1 MET B O 1
ATOM 1107 N N . LYS B 1 2 ? 2.451 -0.349 3.596 1 86.56 2 LYS B N 1
ATOM 1108 C CA . LYS B 1 2 ? 2.42 0.809 4.484 1 86.56 2 LYS B CA 1
ATOM 1109 C C . LYS B 1 2 ? 3.078 2.021 3.83 1 86.56 2 LYS B C 1
ATOM 1111 O O . LYS B 1 2 ? 4.109 1.892 3.168 1 86.56 2 LYS B O 1
ATOM 1116 N N . HIS B 1 3 ? 2.342 3.115 3.98 1 93.19 3 HIS B N 1
ATOM 1117 C CA . HIS B 1 3 ? 2.982 4.363 3.588 1 93.19 3 HIS B CA 1
ATOM 1118 C C . HIS B 1 3 ? 4.176 4.68 4.484 1 93.19 3 HIS B C 1
ATOM 1120 O O . HIS B 1 3 ? 4.27 4.164 5.602 1 93.19 3 HIS B O 1
ATOM 1126 N N . THR B 1 4 ? 5.078 5.445 3.984 1 92.12 4 THR B N 1
ATOM 1127 C CA . THR B 1 4 ? 6.227 5.848 4.785 1 92.12 4 THR B CA 1
ATOM 1128 C C . THR B 1 4 ? 5.801 6.758 5.934 1 92.12 4 THR B C 1
ATOM 1130 O O . THR B 1 4 ? 4.758 7.41 5.855 1 92.12 4 THR B O 1
ATOM 1133 N N . SER B 1 5 ? 6.621 6.809 6.938 1 91.94 5 SER B N 1
ATOM 1134 C CA . SER B 1 5 ? 6.375 7.73 8.039 1 91.94 5 SER B CA 1
ATOM 1135 C C . SER B 1 5 ? 6.426 9.18 7.574 1 91.94 5 SER B C 1
ATOM 1137 O O . SER B 1 5 ? 5.691 10.031 8.078 1 91.94 5 SER B O 1
ATOM 1139 N N . HIS B 1 6 ? 7.285 9.438 6.531 1 93.75 6 HIS B N 1
ATOM 1140 C CA . HIS B 1 6 ? 7.391 10.789 5.996 1 93.75 6 HIS B CA 1
ATOM 1141 C C . HIS B 1 6 ? 6.059 11.258 5.418 1 93.75 6 HIS B C 1
ATOM 1143 O O . HIS B 1 6 ? 5.652 12.398 5.641 1 93.75 6 HIS B O 1
ATOM 1149 N N . ALA B 1 7 ? 5.441 10.336 4.691 1 95.31 7 ALA B N 1
ATOM 1150 C CA . ALA B 1 7 ? 4.152 10.695 4.105 1 95.31 7 ALA B CA 1
ATOM 1151 C C . ALA B 1 7 ? 3.105 10.938 5.188 1 95.31 7 ALA B C 1
ATOM 1153 O O . ALA B 1 7 ? 2.305 11.867 5.09 1 95.31 7 ALA B O 1
ATOM 1154 N N . ASP B 1 8 ? 3.139 10.141 6.227 1 94 8 ASP B N 1
ATOM 1155 C CA . ASP B 1 8 ? 2.232 10.297 7.359 1 94 8 ASP B CA 1
ATOM 1156 C C . ASP B 1 8 ? 2.455 11.641 8.055 1 94 8 ASP B C 1
ATOM 1158 O O . ASP B 1 8 ? 1.504 12.383 8.297 1 94 8 ASP B O 1
ATOM 1162 N N . TYR B 1 9 ? 3.66 11.969 8.305 1 95.81 9 TYR B N 1
ATOM 1163 C CA . TYR B 1 9 ? 4 13.219 8.984 1 95.81 9 TYR B CA 1
ATOM 1164 C C . TYR B 1 9 ? 3.654 14.422 8.117 1 95.81 9 TYR B C 1
ATOM 1166 O O . TYR B 1 9 ? 3.271 15.477 8.633 1 95.81 9 TYR B O 1
ATOM 1174 N N . ALA B 1 10 ? 3.842 14.242 6.816 1 97.31 10 ALA B N 1
ATOM 1175 C CA . ALA B 1 10 ? 3.488 15.336 5.906 1 97.31 10 ALA B CA 1
ATOM 1176 C C . ALA B 1 10 ? 2.023 15.727 6.066 1 97.31 10 ALA B C 1
ATOM 1178 O O . ALA B 1 10 ? 1.698 16.906 6.152 1 97.31 10 ALA B O 1
ATOM 1179 N N . LEU B 1 11 ? 1.153 14.75 6.176 1 97.19 11 LEU B N 1
ATOM 1180 C CA . LEU B 1 11 ? -0.264 15.031 6.371 1 97.19 11 LEU B CA 1
ATOM 1181 C C . LEU B 1 11 ? -0.501 15.727 7.707 1 97.19 11 LEU B C 1
ATOM 1183 O O . LEU B 1 11 ? -1.275 16.688 7.789 1 97.19 11 LEU B O 1
ATOM 1187 N N . ARG B 1 12 ? 0.173 15.297 8.672 1 96.38 12 ARG B N 1
ATOM 1188 C CA . ARG B 1 12 ? 0.03 15.883 10 1 96.38 12 ARG B CA 1
ATOM 1189 C C . ARG B 1 12 ? 0.486 17.328 10.023 1 96.38 12 ARG B C 1
ATOM 1191 O O . ARG B 1 12 ? -0.161 18.188 10.633 1 96.38 12 ARG B O 1
ATOM 1198 N N . VAL B 1 13 ? 1.603 17.594 9.352 1 96.88 13 VAL B N 1
ATOM 1199 C CA . VAL B 1 13 ? 2.094 18.953 9.242 1 96.88 13 VAL B CA 1
ATOM 1200 C C . VAL B 1 13 ? 1.038 19.844 8.578 1 96.88 13 VAL B C 1
ATOM 1202 O O . VAL B 1 13 ? 0.709 20.922 9.078 1 96.88 13 VAL B O 1
ATOM 1205 N N . LEU B 1 14 ? 0.495 19.375 7.508 1 97.12 14 LEU B N 1
ATOM 1206 C CA . LEU B 1 14 ? -0.469 20.156 6.742 1 97.12 14 LEU B CA 1
ATOM 1207 C C . LEU B 1 14 ? -1.752 20.375 7.539 1 97.12 14 LEU B C 1
ATOM 1209 O O . LEU B 1 14 ? -2.361 21.438 7.465 1 97.12 14 LEU B O 1
ATOM 1213 N N . LEU B 1 15 ? -2.15 19.359 8.266 1 96.94 15 LEU B N 1
ATOM 1214 C CA . LEU B 1 15 ? -3.324 19.5 9.125 1 96.94 15 LEU B CA 1
ATOM 1215 C C . LEU B 1 15 ? -3.111 20.578 10.172 1 96.94 15 LEU B C 1
ATOM 1217 O O . LEU B 1 15 ? -4.004 21.391 10.43 1 96.94 15 LEU B O 1
ATOM 1221 N N . TYR B 1 16 ? -1.947 20.562 10.805 1 96.81 16 TYR B N 1
ATOM 1222 C CA . TYR B 1 16 ? -1.618 21.594 11.781 1 96.81 16 TYR B CA 1
ATOM 1223 C C . TYR B 1 16 ? -1.737 22.984 11.164 1 96.81 16 TYR B C 1
ATOM 1225 O O . TYR B 1 16 ? -2.402 23.859 11.719 1 96.81 16 TYR B O 1
ATOM 1233 N N . LEU B 1 17 ? -1.113 23.125 10.031 1 95.94 17 LEU B N 1
ATOM 1234 C CA . LEU B 1 17 ? -1.073 24.422 9.391 1 95.94 17 LEU B CA 1
ATOM 1235 C C . LEU B 1 17 ? -2.475 24.875 8.992 1 95.94 17 LEU B C 1
ATOM 1237 O O . LEU B 1 17 ? -2.775 26.078 9.023 1 95.94 17 LEU B O 1
ATOM 1241 N N . GLN B 1 18 ? -3.281 23.906 8.578 1 95 18 GLN B N 1
ATOM 1242 C CA . GLN B 1 18 ? -4.652 24.234 8.195 1 95 18 GLN B CA 1
ATOM 1243 C C . GLN B 1 18 ? -5.438 24.781 9.383 1 95 18 GLN B C 1
ATOM 1245 O O . GLN B 1 18 ? -6.148 25.781 9.266 1 95 18 GLN B O 1
ATOM 1250 N N . VAL B 1 19 ? -5.293 24.188 10.516 1 93.75 19 VAL B N 1
ATOM 1251 C CA . VAL B 1 19 ? -6.141 24.547 11.648 1 93.75 19 VAL B CA 1
ATOM 1252 C C . VAL B 1 19 ? -5.543 25.734 12.391 1 93.75 19 VAL B C 1
ATOM 1254 O O . VAL B 1 19 ? -6.246 26.438 13.109 1 93.75 19 VAL B O 1
ATOM 1257 N N . ALA B 1 20 ? -4.266 25.859 12.25 1 89.31 20 ALA B N 1
ATOM 1258 C CA . ALA B 1 20 ? -3.613 27.031 12.844 1 89.31 20 ALA B CA 1
ATOM 1259 C C . ALA B 1 20 ? -3.803 28.266 11.961 1 89.31 20 ALA B C 1
ATOM 1261 O O . ALA B 1 20 ? -3.213 29.312 12.227 1 89.31 20 ALA B O 1
ATOM 1262 N N . SER B 1 21 ? -4.684 28.328 11.062 1 75 21 SER B N 1
ATOM 1263 C CA . SER B 1 21 ? -5.051 29.344 10.086 1 75 21 SER B CA 1
ATOM 1264 C C . SER B 1 21 ? -4.348 30.656 10.367 1 75 21 SER B C 1
ATOM 1266 O O . SER B 1 21 ? -4.426 31.188 11.484 1 75 21 SER B O 1
ATOM 1268 N N . GLY B 1 22 ? -3.705 31.094 9.273 1 71.5 22 GLY B N 1
ATOM 1269 C CA . GLY B 1 22 ? -3.203 32.438 9.328 1 71.5 22 GLY B CA 1
ATOM 1270 C C . GLY B 1 22 ? -1.898 32.562 10.094 1 71.5 22 GLY B C 1
ATOM 1271 O O . GLY B 1 22 ? -1.216 33.594 10.008 1 71.5 22 GLY B O 1
ATOM 1272 N N . ARG B 1 23 ? -1.569 31.594 10.852 1 74.94 23 ARG B N 1
ATOM 1273 C CA . ARG B 1 23 ? -0.352 31.656 11.648 1 74.94 23 ARG B CA 1
ATOM 1274 C C . ARG B 1 23 ? 0.775 30.859 11 1 74.94 23 ARG B C 1
ATOM 1276 O O . ARG B 1 23 ? 0.536 29.812 10.414 1 74.94 23 ARG B O 1
ATOM 1283 N N . ARG B 1 24 ? 1.904 31.516 10.953 1 87.81 24 ARG B N 1
ATOM 1284 C CA . ARG B 1 24 ? 3.115 30.75 10.688 1 87.81 24 ARG B CA 1
ATOM 1285 C C . ARG B 1 24 ? 3.539 29.969 11.922 1 87.81 24 ARG B C 1
ATOM 1287 O O . ARG B 1 24 ? 3.414 30.438 13.047 1 87.81 24 ARG B O 1
ATOM 1294 N N . ALA B 1 25 ? 3.85 28.766 11.633 1 92.81 25 ALA B N 1
ATOM 1295 C CA . ALA B 1 25 ? 4.309 27.922 12.734 1 92.81 25 ALA B CA 1
ATOM 1296 C C . ALA B 1 25 ? 5.727 27.422 12.484 1 92.81 25 ALA B C 1
ATOM 1298 O O . ALA B 1 25 ? 6.074 27.062 11.352 1 92.81 25 ALA B O 1
ATOM 1299 N N . SER B 1 26 ? 6.516 27.438 13.562 1 93.81 26 SER B N 1
ATOM 1300 C CA . SER B 1 26 ? 7.859 26.875 13.422 1 93.81 26 SER B CA 1
ATOM 1301 C C . SER B 1 26 ? 7.824 25.359 13.352 1 93.81 26 SER B C 1
ATOM 1303 O O . SER B 1 26 ? 6.879 24.734 13.828 1 93.81 26 SER B O 1
ATOM 1305 N N . VAL B 1 27 ? 8.852 24.766 12.703 1 95.31 27 VAL B N 1
ATOM 1306 C CA . VAL B 1 27 ? 8.984 23.328 12.641 1 95.31 27 VAL B CA 1
ATOM 1307 C C . VAL B 1 27 ? 8.984 22.734 14.055 1 95.31 27 VAL B C 1
ATOM 1309 O O . VAL B 1 27 ? 8.414 21.672 14.289 1 95.31 27 VAL B O 1
ATOM 1312 N N . GLY B 1 28 ? 9.625 23.438 15.008 1 94.94 28 GLY B N 1
ATOM 1313 C CA . GLY B 1 28 ? 9.656 23.016 16.391 1 94.94 28 GLY B CA 1
ATOM 1314 C C . GLY B 1 28 ? 8.281 22.938 17.031 1 94.94 28 GLY B C 1
ATOM 1315 O O . GLY B 1 28 ? 7.969 21.969 17.719 1 94.94 28 GLY B O 1
ATOM 1316 N N . GLU B 1 29 ? 7.438 23.984 16.859 1 94.38 29 GLU B N 1
ATOM 1317 C CA . GLU B 1 29 ? 6.074 24 17.391 1 94.38 29 GLU B CA 1
ATOM 1318 C C . GLU B 1 29 ? 5.258 22.844 16.828 1 94.38 29 GLU B C 1
ATOM 1320 O O . GLU B 1 29 ? 4.527 22.188 17.578 1 94.38 29 GLU B O 1
ATOM 1325 N N . ILE B 1 30 ? 5.359 22.609 15.547 1 96.12 30 ILE B N 1
ATOM 1326 C CA . ILE B 1 30 ? 4.613 21.531 14.906 1 96.12 30 ILE B CA 1
ATOM 1327 C C . ILE B 1 30 ? 5.098 20.188 15.43 1 96.12 30 ILE B C 1
ATOM 1329 O O . ILE B 1 30 ? 4.289 19.297 15.734 1 96.12 30 ILE B O 1
ATOM 1333 N N . ALA B 1 31 ? 6.434 20 15.516 1 96.88 31 ALA B N 1
ATOM 1334 C CA . ALA B 1 31 ? 7.027 18.781 16.047 1 96.88 31 ALA B CA 1
ATOM 1335 C C . ALA B 1 31 ? 6.523 18.5 17.469 1 96.88 31 ALA B C 1
ATOM 1337 O O . ALA B 1 31 ? 6.121 17.375 17.781 1 96.88 31 ALA B O 1
ATOM 1338 N N . ASP B 1 32 ? 6.492 19.5 18.312 1 96.12 32 ASP B N 1
ATOM 1339 C CA . ASP B 1 32 ? 6.027 19.375 19.688 1 96.12 32 ASP B CA 1
ATOM 1340 C C . ASP B 1 32 ? 4.551 18.984 19.734 1 96.12 32 ASP B C 1
ATOM 1342 O O . ASP B 1 32 ? 4.16 18.109 20.516 1 96.12 32 ASP B O 1
ATOM 1346 N N . ALA B 1 33 ? 3.799 19.641 18.922 1 95.5 33 ALA B N 1
ATOM 1347 C CA . ALA B 1 33 ? 2.361 19.391 18.906 1 95.5 33 ALA B CA 1
ATOM 1348 C C . ALA B 1 33 ? 2.072 17.922 18.547 1 95.5 33 ALA B C 1
ATOM 1350 O O . ALA B 1 33 ? 1.169 17.312 19.125 1 95.5 33 ALA B O 1
ATOM 1351 N N . HIS B 1 34 ? 2.838 17.375 17.609 1 95.88 34 HIS B N 1
ATOM 1352 C CA . HIS B 1 34 ? 2.602 16 17.141 1 95.88 34 HIS B CA 1
ATOM 1353 C C . HIS B 1 34 ? 3.473 15.008 17.906 1 95.88 34 HIS B C 1
ATOM 1355 O O . HIS B 1 34 ? 3.396 13.805 17.656 1 95.88 34 HIS B O 1
ATOM 1361 N N . ARG B 1 35 ? 4.32 15.43 18.766 1 94.62 35 ARG B N 1
ATOM 1362 C CA . ARG B 1 35 ? 5.219 14.586 19.547 1 94.62 35 ARG B CA 1
ATOM 1363 C C . ARG B 1 35 ? 6.129 13.766 18.641 1 94.62 35 ARG B C 1
ATOM 1365 O O . ARG B 1 35 ? 6.242 12.547 18.781 1 94.62 35 ARG B O 1
ATOM 1372 N N . VAL B 1 36 ? 6.727 14.398 17.703 1 94.69 36 VAL B N 1
ATOM 1373 C CA . VAL B 1 36 ? 7.727 13.852 16.797 1 94.69 36 VAL B CA 1
ATOM 1374 C C . VAL B 1 36 ? 9.016 14.664 16.891 1 94.69 36 VAL B C 1
ATOM 1376 O O . VAL B 1 36 ? 8.992 15.828 17.281 1 94.69 36 VAL B O 1
ATOM 1379 N N . SER B 1 37 ? 10.094 14.031 16.625 1 95.12 37 SER B N 1
ATOM 1380 C CA . SER B 1 37 ? 11.359 14.742 16.703 1 95.12 37 SER B CA 1
ATOM 1381 C C . SER B 1 37 ? 11.438 15.828 15.633 1 95.12 37 SER B C 1
ATOM 1383 O O . SER B 1 37 ? 10.945 15.648 14.516 1 95.12 37 SER B O 1
ATOM 1385 N N . ARG B 1 38 ? 12.086 16.922 15.945 1 96.06 38 ARG B N 1
ATOM 1386 C CA . ARG B 1 38 ? 12.289 18.016 15.008 1 96.06 38 ARG B CA 1
ATOM 1387 C C . ARG B 1 38 ? 13.078 17.562 13.789 1 96.06 38 ARG B C 1
ATOM 1389 O O . ARG B 1 38 ? 12.797 17.984 12.664 1 96.06 38 ARG B O 1
ATOM 1396 N N . ASN B 1 39 ? 14.047 16.688 13.977 1 95.31 39 ASN B N 1
ATOM 1397 C CA . ASN B 1 39 ? 14.875 16.188 12.883 1 95.31 39 ASN B CA 1
ATOM 1398 C C . ASN B 1 39 ? 14.039 15.461 11.836 1 95.31 39 ASN B C 1
ATOM 1400 O O . ASN B 1 39 ? 14.219 15.672 10.633 1 95.31 39 ASN B O 1
ATOM 1404 N N . HIS B 1 40 ? 13.141 14.664 12.281 1 93.56 40 HIS B N 1
ATOM 1405 C CA . HIS B 1 40 ? 12.258 13.945 11.367 1 93.56 40 HIS B CA 1
ATOM 1406 C C . HIS B 1 40 ? 11.375 14.914 10.586 1 93.56 40 HIS B C 1
ATOM 1408 O O . HIS B 1 40 ? 11.156 14.734 9.383 1 93.56 40 HIS B O 1
ATOM 1414 N N . LEU B 1 41 ? 10.93 15.953 11.297 1 96.88 41 LEU B N 1
ATOM 1415 C CA . LEU B 1 41 ? 9.984 16.875 10.664 1 96.88 41 LEU B CA 1
ATOM 1416 C C . LEU B 1 41 ? 10.703 17.812 9.695 1 96.88 41 LEU B C 1
ATOM 1418 O O . LEU B 1 41 ? 10.117 18.25 8.703 1 96.88 41 LEU B O 1
ATOM 1422 N N . ASP B 1 42 ? 11.961 18.094 9.953 1 96.75 42 ASP B N 1
ATOM 1423 C CA . ASP B 1 42 ? 12.734 18.969 9.062 1 96.75 42 ASP B CA 1
ATOM 1424 C C . ASP B 1 42 ? 12.773 18.391 7.648 1 96.75 42 ASP B C 1
ATOM 1426 O O . ASP B 1 42 ? 12.547 19.125 6.676 1 96.75 42 ASP B O 1
ATOM 1430 N N . LYS B 1 43 ? 12.984 17.156 7.504 1 96.38 43 LYS B N 1
ATOM 1431 C CA . LYS B 1 43 ? 13.039 16.484 6.207 1 96.38 43 LYS B CA 1
ATOM 1432 C C . LYS B 1 43 ? 11.664 16.484 5.531 1 96.38 43 LYS B C 1
ATOM 1434 O O . LYS B 1 43 ? 11.562 16.703 4.324 1 96.38 43 LYS B O 1
ATOM 1439 N N . VAL B 1 44 ? 10.703 16.297 6.305 1 97.75 44 VAL B N 1
ATOM 1440 C CA . VAL B 1 44 ? 9.328 16.281 5.809 1 97.75 44 VAL B CA 1
ATOM 1441 C C . VAL B 1 44 ? 8.961 1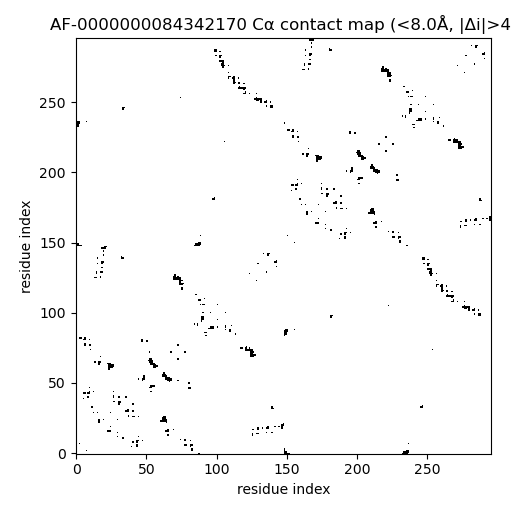7.656 5.262 1 97.75 44 VAL B C 1
ATOM 1443 O O . VAL B 1 44 ? 8.461 17.781 4.141 1 97.75 44 VAL B O 1
ATOM 1446 N N . VAL B 1 45 ? 9.258 18.703 6.055 1 97.56 45 VAL B N 1
ATOM 1447 C CA . VAL B 1 45 ? 8.938 20.078 5.664 1 97.56 45 VAL B CA 1
ATOM 1448 C C . VAL B 1 45 ? 9.727 20.453 4.414 1 97.56 45 VAL B C 1
ATOM 1450 O O . VAL B 1 45 ? 9.203 21.125 3.52 1 97.56 45 VAL B O 1
ATOM 1453 N N . HIS B 1 46 ? 10.93 20 4.34 1 97.25 46 HIS B N 1
ATOM 1454 C CA . HIS B 1 46 ? 11.75 20.25 3.16 1 97.25 46 HIS B CA 1
ATOM 1455 C C . HIS B 1 46 ? 11.117 19.641 1.912 1 97.25 46 HIS B C 1
ATOM 1457 O O . HIS B 1 46 ? 11.055 20.297 0.865 1 97.25 46 HIS B O 1
ATOM 1463 N N . ARG B 1 47 ? 10.648 18.469 2.033 1 97.19 47 ARG B N 1
ATOM 1464 C CA . ARG B 1 47 ? 10.016 17.797 0.903 1 97.19 47 ARG B CA 1
ATOM 1465 C C . ARG B 1 47 ? 8.695 18.469 0.529 1 97.19 47 ARG B C 1
ATOM 1467 O O . ARG B 1 47 ? 8.398 18.641 -0.654 1 97.19 47 ARG B O 1
ATOM 1474 N N . LEU B 1 48 ? 7.953 18.828 1.522 1 97.94 48 LEU B N 1
ATOM 1475 C CA . LEU B 1 48 ? 6.711 19.547 1.282 1 97.94 48 LEU B CA 1
ATOM 1476 C C . LEU B 1 48 ? 6.977 20.875 0.559 1 97.94 48 LEU B C 1
ATOM 1478 O O . LEU B 1 48 ? 6.234 21.234 -0.353 1 97.94 48 LEU B O 1
ATOM 1482 N N . ALA B 1 49 ? 7.996 21.609 1.001 1 97.56 49 ALA B N 1
ATOM 1483 C CA . ALA B 1 49 ? 8.383 22.875 0.363 1 97.56 49 ALA B CA 1
ATOM 1484 C C . ALA B 1 49 ? 8.805 22.641 -1.084 1 97.56 49 ALA B C 1
ATOM 1486 O O . ALA B 1 49 ? 8.414 23.391 -1.979 1 97.56 49 ALA B O 1
ATOM 1487 N N . GLY B 1 50 ? 9.594 21.594 -1.275 1 97.12 50 GLY B N 1
ATOM 1488 C CA . GLY B 1 50 ? 10.008 21.234 -2.623 1 97.12 50 GLY B CA 1
ATOM 1489 C C . GLY B 1 50 ? 8.844 20.922 -3.543 1 97.12 50 GLY B C 1
ATOM 1490 O O . GLY B 1 50 ? 8.914 21.172 -4.75 1 97.12 50 GLY B O 1
ATOM 1491 N N . ALA B 1 51 ? 7.762 20.422 -2.982 1 96.81 51 ALA B N 1
ATOM 1492 C CA . ALA B 1 51 ? 6.57 20.062 -3.746 1 96.81 51 ALA B CA 1
ATOM 1493 C C . ALA B 1 51 ? 5.645 21.266 -3.906 1 96.81 51 ALA B C 1
ATOM 1495 O O . ALA B 1 51 ? 4.582 21.172 -4.523 1 96.81 51 ALA B O 1
ATOM 1496 N N . GLY B 1 52 ? 5.98 22.391 -3.291 1 96.81 52 GLY B N 1
ATOM 1497 C CA . GLY B 1 52 ? 5.199 23.609 -3.414 1 96.81 52 GLY B CA 1
ATOM 1498 C C . GLY B 1 52 ? 3.959 23.625 -2.539 1 96.81 52 GLY B C 1
ATOM 1499 O O . GLY B 1 52 ? 3.021 24.375 -2.787 1 96.81 52 GLY B O 1
ATOM 1500 N N . LEU B 1 53 ? 3.926 22.781 -1.515 1 96.88 53 LEU B N 1
ATOM 1501 C CA . LEU B 1 53 ? 2.752 22.672 -0.655 1 96.88 53 LEU B CA 1
ATOM 1502 C C . LEU B 1 53 ? 2.867 23.625 0.538 1 96.88 53 LEU B C 1
ATOM 1504 O O . LEU B 1 53 ? 1.854 24.062 1.085 1 96.88 53 LEU B O 1
ATOM 1508 N N . VAL B 1 54 ? 4.148 23.922 0.909 1 96.62 54 VAL B N 1
ATOM 1509 C CA . VAL B 1 54 ? 4.387 24.891 1.981 1 96.62 54 VAL B CA 1
ATOM 1510 C C . VAL B 1 54 ? 5.539 25.812 1.599 1 96.62 54 VAL B C 1
ATOM 1512 O O . VAL B 1 54 ? 6.266 25.547 0.639 1 96.62 54 VAL B O 1
ATOM 1515 N N . GLU B 1 55 ? 5.598 26.828 2.291 1 95.81 55 GLU B N 1
ATOM 1516 C CA . GLU B 1 55 ? 6.738 27.75 2.232 1 95.81 55 GLU B CA 1
ATOM 1517 C C . GLU B 1 55 ? 7.348 27.953 3.615 1 95.81 55 GLU B C 1
ATOM 1519 O O . GLU B 1 55 ? 6.633 27.969 4.621 1 95.81 55 GLU B O 1
ATOM 1524 N N . THR B 1 56 ? 8.641 28.062 3.65 1 94.5 56 THR B N 1
ATOM 1525 C CA . THR B 1 56 ? 9.367 28.297 4.895 1 94.5 56 THR B CA 1
ATOM 1526 C C . THR B 1 56 ? 10.047 29.672 4.863 1 94.5 56 THR B C 1
ATOM 1528 O O . THR B 1 56 ? 10.68 30.031 3.867 1 94.5 56 THR B O 1
ATOM 1531 N N . ILE B 1 57 ? 9.82 30.391 5.82 1 92.06 57 ILE B N 1
ATOM 1532 C CA . ILE B 1 57 ? 10.477 31.688 5.992 1 92.06 57 ILE B CA 1
ATOM 1533 C C . ILE B 1 57 ? 11.406 31.641 7.199 1 92.06 57 ILE B C 1
ATOM 1535 O O . ILE B 1 57 ? 10.992 31.266 8.297 1 92.06 57 ILE B O 1
ATOM 1539 N N . ARG B 1 58 ? 12.664 31.953 6.961 1 87.88 58 ARG B N 1
ATOM 1540 C CA . ARG B 1 58 ? 13.656 31.922 8.031 1 87.88 58 ARG B CA 1
ATOM 1541 C C . ARG B 1 58 ? 13.617 33.219 8.844 1 87.88 58 ARG B C 1
ATOM 1543 O O . ARG B 1 58 ? 13.125 34.25 8.375 1 87.88 58 ARG B O 1
ATOM 1550 N N . GLY B 1 59 ? 14.188 33.25 10.008 1 84.69 59 GLY B N 1
ATOM 1551 C CA . GLY B 1 59 ? 14.383 34.406 10.828 1 84.69 59 GLY B CA 1
ATOM 1552 C C . GLY B 1 59 ? 13.273 34.625 11.844 1 84.69 59 GLY B C 1
ATOM 1553 O O . GLY B 1 59 ? 12.367 33.812 11.969 1 84.69 59 GLY B O 1
ATOM 1554 N N . ARG B 1 60 ? 13.461 35.812 12.562 1 84 60 ARG B N 1
ATOM 1555 C CA . ARG B 1 60 ? 12.492 36.188 13.594 1 84 60 ARG B CA 1
ATOM 1556 C C . ARG B 1 60 ? 11.109 36.406 12.992 1 84 60 ARG B C 1
ATOM 1558 O O . ARG B 1 60 ? 10.953 37.125 12.008 1 84 60 ARG B O 1
ATOM 1565 N N . GLY B 1 61 ? 10.164 35.688 13.336 1 81.12 61 GLY B N 1
ATOM 1566 C CA . GLY B 1 61 ? 8.805 35.75 12.82 1 81.12 61 GLY B CA 1
ATOM 1567 C C . GLY B 1 61 ? 8.555 34.812 11.664 1 81.12 61 GLY B C 1
ATOM 1568 O O . GLY B 1 61 ? 7.5 34.844 11.031 1 81.12 61 GLY B O 1
ATOM 1569 N N . GLY B 1 62 ? 9.703 34.094 11.398 1 90.81 62 GLY B N 1
ATOM 1570 C CA . GLY B 1 62 ? 9.555 33.094 10.328 1 90.81 62 GLY B CA 1
ATOM 1571 C C . GLY B 1 62 ? 8.766 31.875 10.742 1 90.81 62 GLY B C 1
ATOM 1572 O O . GLY B 1 62 ? 8.117 31.875 11.789 1 90.81 62 GLY B O 1
ATOM 1573 N N . GLY B 1 63 ? 8.656 30.906 9.75 1 94.94 63 GLY B N 1
ATOM 1574 C CA . GLY B 1 63 ? 7.902 29.672 9.953 1 94.94 63 GLY B CA 1
ATOM 1575 C C . GLY B 1 63 ? 7.41 29.062 8.664 1 94.94 63 GLY B C 1
ATOM 1576 O O . GLY B 1 63 ? 7.926 29.359 7.586 1 94.94 63 GLY B O 1
ATOM 1577 N N . VAL B 1 64 ? 6.602 28.078 8.883 1 96.38 64 VAL B N 1
ATOM 1578 C CA . VAL B 1 64 ? 6.039 27.312 7.773 1 96.38 64 VAL B CA 1
ATOM 1579 C C . VAL B 1 64 ? 4.582 27.719 7.551 1 96.38 64 VAL B C 1
ATOM 1581 O O . VAL B 1 64 ? 3.838 27.938 8.508 1 96.38 64 VAL B O 1
ATOM 1584 N N . ARG B 1 65 ? 4.172 27.906 6.34 1 94.81 65 ARG B N 1
ATOM 1585 C CA . ARG B 1 65 ? 2.771 28.172 6.027 1 94.81 65 ARG B CA 1
ATOM 1586 C C . ARG B 1 65 ? 2.35 27.453 4.75 1 94.81 65 ARG B C 1
ATOM 1588 O O . ARG B 1 65 ? 3.193 27.078 3.93 1 94.81 65 ARG B O 1
ATOM 1595 N N . LEU B 1 66 ? 1.043 27.281 4.582 1 95 66 LEU B N 1
ATOM 1596 C CA . LEU B 1 66 ? 0.506 26.703 3.354 1 95 66 LEU B CA 1
ATOM 1597 C C . LEU B 1 66 ? 0.668 27.656 2.184 1 95 66 LEU B C 1
ATOM 1599 O O . LEU B 1 66 ? 0.501 28.875 2.344 1 95 66 LEU B O 1
ATOM 1603 N N . THR B 1 67 ? 0.945 27.125 1.004 1 92.62 67 THR B N 1
ATOM 1604 C CA . THR B 1 67 ? 1.144 27.969 -0.168 1 92.62 67 THR B CA 1
ATOM 1605 C C . THR B 1 67 ? -0.118 28.016 -1.024 1 92.62 67 THR B C 1
ATOM 1607 O O . THR B 1 67 ? -0.24 28.859 -1.919 1 92.62 67 THR B O 1
ATOM 1610 N N . ARG B 1 68 ? -1.002 27.109 -0.845 1 91.12 68 ARG B N 1
ATOM 1611 C CA . ARG B 1 68 ? -2.215 26.953 -1.643 1 91.12 68 ARG B CA 1
ATOM 1612 C C . ARG B 1 68 ? -3.447 26.844 -0.75 1 91.12 68 ARG B C 1
ATOM 1614 O O . ARG B 1 68 ? -3.334 26.547 0.44 1 91.12 68 ARG B O 1
ATOM 1621 N N . ASP B 1 69 ? -4.57 27.156 -1.351 1 94.88 69 ASP B N 1
ATOM 1622 C CA . ASP B 1 69 ? -5.844 26.953 -0.669 1 94.88 69 ASP B CA 1
ATOM 1623 C C . ASP B 1 69 ? -6.039 25.484 -0.302 1 94.88 69 ASP B C 1
ATOM 1625 O O . ASP B 1 69 ? -5.922 24.609 -1.158 1 94.88 69 ASP B O 1
ATOM 1629 N N . PRO B 1 70 ? -6.309 25.188 0.967 1 96 70 PRO B N 1
ATOM 1630 C CA . PRO B 1 70 ? -6.465 23.812 1.422 1 96 70 PRO B CA 1
ATOM 1631 C C . PRO B 1 70 ? -7.527 23.047 0.635 1 96 70 PRO B C 1
ATOM 1633 O O . PRO B 1 70 ? -7.477 21.812 0.55 1 96 70 PRO B O 1
ATOM 1636 N N . SER B 1 71 ? -8.523 23.719 0.039 1 97.38 71 SER B N 1
ATOM 1637 C CA . SER B 1 71 ? -9.586 23.078 -0.72 1 97.38 71 SER B CA 1
ATOM 1638 C C . SER B 1 71 ? -9.078 22.578 -2.07 1 97.38 71 SER B C 1
ATOM 1640 O O . SER B 1 71 ? -9.758 21.797 -2.75 1 97.38 71 SER B O 1
ATOM 1642 N N . THR B 1 72 ? -7.859 23 -2.449 1 97.44 72 THR B N 1
ATOM 1643 C CA . THR B 1 72 ? -7.305 22.609 -3.744 1 97.44 72 THR B CA 1
ATOM 1644 C C . THR B 1 72 ? -6.207 21.562 -3.572 1 97.44 72 THR B C 1
ATOM 1646 O O . THR B 1 72 ? -5.668 21.062 -4.559 1 97.44 72 THR B O 1
ATOM 1649 N N . ILE B 1 73 ? -5.754 21.25 -2.35 1 97.62 73 ILE B N 1
ATOM 1650 C CA . ILE B 1 73 ? -4.746 20.25 -2.043 1 97.62 73 ILE B CA 1
ATOM 1651 C C . ILE B 1 73 ? -5.426 18.922 -1.712 1 97.62 73 ILE B C 1
ATOM 1653 O O . ILE B 1 73 ? -6.074 18.797 -0.671 1 97.62 73 ILE B O 1
ATOM 1657 N N . THR B 1 74 ? -5.266 17.938 -2.559 1 98.56 74 THR B N 1
ATOM 1658 C CA . THR B 1 74 ? -5.891 16.656 -2.291 1 98.56 74 THR B CA 1
ATOM 1659 C C . THR B 1 74 ? -4.953 15.75 -1.494 1 98.56 74 THR B C 1
ATOM 1661 O O . THR B 1 74 ? -3.736 15.953 -1.5 1 98.56 74 THR B O 1
ATOM 1664 N N . VAL B 1 75 ? -5.531 14.766 -0.806 1 98.5 75 VAL B N 1
ATOM 1665 C CA . VAL B 1 75 ? -4.73 13.766 -0.114 1 98.5 75 VAL B CA 1
ATOM 1666 C C . VAL B 1 75 ? -3.84 13.031 -1.116 1 98.5 75 VAL B C 1
ATOM 1668 O O . VAL B 1 75 ? -2.688 12.719 -0.817 1 98.5 75 VAL B O 1
ATOM 1671 N N . GLY B 1 76 ? -4.41 12.797 -2.318 1 97.88 76 GLY B N 1
ATOM 1672 C CA . GLY B 1 76 ? -3.635 12.172 -3.379 1 97.88 76 GLY B CA 1
ATOM 1673 C C . GLY B 1 76 ? -2.4 12.969 -3.762 1 97.88 76 GLY B C 1
ATOM 1674 O O . GLY B 1 76 ? -1.319 12.406 -3.938 1 97.88 76 GLY B O 1
ATOM 1675 N N . ASP B 1 77 ? -2.564 14.289 -3.861 1 96.69 77 ASP B N 1
ATOM 1676 C CA . ASP B 1 77 ? -1.438 15.172 -4.152 1 96.69 77 ASP B CA 1
ATOM 1677 C C . ASP B 1 77 ? -0.327 15.008 -3.119 1 96.69 77 ASP B C 1
ATOM 1679 O O . ASP B 1 77 ? 0.848 14.891 -3.477 1 96.69 77 ASP B O 1
ATOM 1683 N N . VAL B 1 78 ? -0.706 15.023 -1.897 1 97.88 78 VAL B N 1
ATOM 1684 C CA . VAL B 1 78 ? 0.252 14.953 -0.799 1 97.88 78 VAL B CA 1
ATOM 1685 C C . VAL B 1 78 ? 0.987 13.617 -0.836 1 97.88 78 VAL B C 1
ATOM 1687 O O . VAL B 1 78 ? 2.217 13.578 -0.751 1 97.88 78 VAL B O 1
ATOM 1690 N N . MET B 1 79 ? 0.254 12.523 -1.033 1 97.25 79 MET B N 1
ATOM 1691 C CA . MET B 1 79 ? 0.861 11.195 -1.021 1 97.25 79 MET B CA 1
ATOM 1692 C C . MET B 1 79 ? 1.812 11.016 -2.199 1 97.25 79 MET B C 1
ATOM 1694 O O . MET B 1 79 ? 2.91 10.484 -2.041 1 97.25 79 MET B O 1
ATOM 1698 N N . ARG B 1 80 ? 1.416 11.469 -3.395 1 96.06 80 ARG B N 1
ATOM 1699 C CA . ARG B 1 80 ? 2.273 11.352 -4.566 1 96.06 80 ARG B CA 1
ATOM 1700 C C . ARG B 1 80 ? 3.543 12.18 -4.402 1 96.06 80 ARG B C 1
ATOM 1702 O O . ARG B 1 80 ? 4.605 11.805 -4.902 1 96.06 80 ARG B O 1
ATOM 1709 N N . ALA B 1 81 ? 3.434 13.25 -3.709 1 96.31 81 ALA B N 1
ATOM 1710 C CA . ALA B 1 81 ? 4.59 14.117 -3.488 1 96.31 81 ALA B CA 1
ATOM 1711 C C . ALA B 1 81 ? 5.566 13.484 -2.502 1 96.31 81 ALA B C 1
ATOM 1713 O O . ALA B 1 81 ? 6.781 13.68 -2.607 1 96.31 81 ALA B O 1
ATOM 1714 N N . MET B 1 82 ? 5.078 12.727 -1.555 1 96.19 82 MET B N 1
ATOM 1715 C CA . MET B 1 82 ? 5.895 12.289 -0.426 1 96.19 82 MET B CA 1
ATOM 1716 C C . MET B 1 82 ? 6.449 10.891 -0.663 1 96.19 82 MET B C 1
ATOM 1718 O O . MET B 1 82 ? 7.391 10.469 0.014 1 96.19 82 MET B O 1
ATOM 1722 N N . GLU B 1 83 ? 5.824 10.117 -1.555 1 93.81 83 GLU B N 1
ATOM 1723 C CA . GLU B 1 83 ? 6.266 8.75 -1.8 1 93.81 83 GLU B CA 1
ATOM 1724 C C . GLU B 1 83 ? 7.047 8.648 -3.107 1 93.81 83 GLU B C 1
ATOM 1726 O O . GLU B 1 83 ? 6.719 9.32 -4.086 1 93.81 83 GLU B O 1
ATOM 1731 N N . SER B 1 84 ? 8.016 7.789 -3.1 1 86.88 84 SER B N 1
ATOM 1732 C CA . SER B 1 84 ? 8.891 7.66 -4.262 1 86.88 84 SER B CA 1
ATOM 1733 C C . SER B 1 84 ? 8.266 6.781 -5.336 1 86.88 84 SER B C 1
ATOM 1735 O O . SER B 1 84 ? 8.5 6.984 -6.527 1 86.88 84 SER B O 1
ATOM 1737 N N . ASP B 1 85 ? 7.637 5.75 -4.93 1 87.56 85 ASP B N 1
ATOM 1738 C CA . ASP B 1 85 ? 6.953 4.906 -5.906 1 87.56 85 ASP B CA 1
ATOM 1739 C C . ASP B 1 85 ? 5.738 4.223 -5.285 1 87.56 85 ASP B C 1
ATOM 1741 O O . ASP B 1 85 ? 5.535 4.285 -4.07 1 87.56 85 ASP B O 1
ATOM 1745 N N . TYR B 1 86 ? 4.91 3.824 -6.16 1 90.44 86 TYR B N 1
ATOM 1746 C CA . TYR B 1 86 ? 3.703 3.117 -5.75 1 90.44 86 TYR B CA 1
ATOM 1747 C C . TYR B 1 86 ? 3.615 1.752 -6.422 1 90.44 86 TYR B C 1
ATOM 1749 O O . TYR B 1 86 ? 2.523 1.29 -6.766 1 90.44 86 TYR B O 1
ATOM 1757 N N . ALA B 1 87 ? 4.844 1.206 -6.723 1 90.75 87 ALA B N 1
ATOM 1758 C CA . ALA B 1 87 ? 4.867 -0.161 -7.234 1 90.75 87 ALA B CA 1
ATOM 1759 C C . ALA B 1 87 ? 4.566 -1.168 -6.129 1 90.75 87 ALA B C 1
ATOM 1761 O O . ALA B 1 87 ? 5.48 -1.686 -5.488 1 90.75 87 ALA B O 1
ATOM 1762 N N . VAL B 1 88 ? 3.322 -1.461 -5.957 1 92.88 88 VAL B N 1
ATOM 1763 C CA . VAL B 1 88 ? 2.875 -2.291 -4.844 1 92.88 88 VAL B CA 1
ATOM 1764 C C . VAL B 1 88 ? 3.336 -3.732 -5.055 1 92.88 88 VAL B C 1
ATOM 1766 O O . VAL B 1 88 ? 3.344 -4.531 -4.117 1 92.88 88 VAL B O 1
ATOM 1769 N N . VAL B 1 89 ? 3.707 -4.105 -6.355 1 91.75 89 VAL B N 1
ATOM 1770 C CA . VAL B 1 89 ? 4.352 -5.355 -6.738 1 91.75 89 VAL B CA 1
ATOM 1771 C C . VAL B 1 89 ? 5.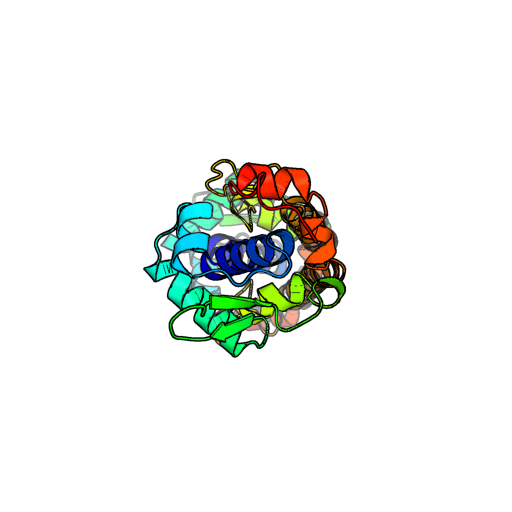547 -5.07 -7.641 1 91.75 89 VAL B C 1
ATOM 1773 O O . VAL B 1 89 ? 5.605 -4.023 -8.297 1 91.75 89 VAL B O 1
ATOM 1776 N N . GLU B 1 90 ? 6.434 -5.992 -7.629 1 88.81 90 GLU B N 1
ATOM 1777 C CA . GLU B 1 90 ? 7.695 -5.77 -8.328 1 88.81 90 GLU B CA 1
ATOM 1778 C C . GLU B 1 90 ? 7.461 -5.488 -9.812 1 88.81 90 GLU B C 1
ATOM 1780 O O . GLU B 1 90 ? 8.172 -4.68 -10.414 1 88.81 90 GLU B O 1
ATOM 1785 N N . CYS B 1 91 ? 6.48 -6.098 -10.352 1 89.56 91 CYS B N 1
ATOM 1786 C CA . CYS B 1 91 ? 6.285 -6.031 -11.797 1 89.56 91 CYS B CA 1
ATOM 1787 C C . CYS B 1 91 ? 5.652 -4.703 -12.195 1 89.56 91 CYS B C 1
ATOM 1789 O O . CYS B 1 91 ? 5.562 -4.387 -13.383 1 89.56 91 CYS B O 1
ATOM 1791 N N . LEU B 1 92 ? 5.262 -3.912 -11.25 1 89.69 92 LEU B N 1
ATOM 1792 C CA . LEU B 1 92 ? 4.789 -2.562 -11.531 1 89.69 92 LEU B CA 1
ATOM 1793 C C . LEU B 1 92 ? 5.938 -1.562 -11.484 1 89.69 92 LEU B C 1
ATOM 1795 O O . LEU B 1 92 ? 5.781 -0.408 -11.891 1 89.69 92 LEU B O 1
ATOM 1799 N N . GLY B 1 93 ? 7.09 -2.025 -10.961 1 87.19 93 GLY B N 1
ATOM 1800 C CA . GLY B 1 93 ? 8.234 -1.142 -10.82 1 87.19 93 GLY B CA 1
ATOM 1801 C C . GLY B 1 93 ? 9.258 -1.308 -11.93 1 87.19 93 GLY B C 1
ATOM 1802 O O . GLY B 1 93 ? 9.023 -2.041 -12.891 1 87.19 93 GLY B O 1
ATOM 1803 N N . PRO B 1 94 ? 10.375 -0.555 -11.75 1 81.94 94 PRO B N 1
ATOM 1804 C CA . PRO B 1 94 ? 11.406 -0.579 -12.781 1 81.94 94 PRO B CA 1
ATOM 1805 C C . PRO B 1 94 ? 12.164 -1.903 -12.828 1 81.94 94 PRO B C 1
ATOM 1807 O O . PRO B 1 94 ? 12.508 -2.389 -13.914 1 81.94 94 PRO B O 1
ATOM 1810 N N . ALA B 1 95 ? 12.516 -2.416 -11.664 1 74.38 95 ALA B N 1
ATOM 1811 C CA . ALA B 1 95 ? 13.211 -3.699 -11.609 1 74.38 95 ALA B CA 1
ATOM 1812 C C . ALA B 1 95 ? 12.227 -4.855 -11.523 1 74.38 95 ALA B C 1
ATOM 1814 O O . ALA B 1 95 ? 11.289 -4.82 -10.719 1 74.38 95 ALA B O 1
ATOM 1815 N N . ARG B 1 96 ? 12.312 -5.719 -12.461 1 81.19 96 ARG B N 1
ATOM 1816 C CA . ARG B 1 96 ? 11.422 -6.875 -12.477 1 81.19 96 ARG B CA 1
ATOM 1817 C C . ARG B 1 96 ? 12.219 -8.18 -12.398 1 81.19 96 ARG B C 1
ATOM 1819 O O . ARG B 1 96 ? 13.094 -8.422 -13.227 1 81.19 96 ARG B O 1
ATOM 1826 N N . PHE B 1 97 ? 11.977 -8.836 -11.344 1 86.81 97 PHE B N 1
ATOM 1827 C CA . PHE B 1 97 ? 12.625 -10.133 -11.188 1 86.81 97 PHE B CA 1
ATOM 1828 C C . PHE B 1 97 ? 11.625 -11.266 -11.383 1 86.81 97 PHE B C 1
ATOM 1830 O O . PHE B 1 97 ? 12.008 -12.43 -11.461 1 86.81 97 PHE B O 1
ATOM 1837 N N . CYS B 1 98 ? 10.477 -10.883 -11.57 1 93.81 98 CYS B N 1
ATOM 1838 C CA . CYS B 1 98 ? 9.422 -11.875 -11.75 1 93.81 98 CYS B CA 1
ATOM 1839 C C . CYS B 1 98 ? 9.469 -12.477 -13.148 1 93.81 98 CYS B C 1
ATOM 1841 O O . CYS B 1 98 ? 9.359 -11.758 -14.141 1 93.81 98 CYS B O 1
ATOM 1843 N N . ARG B 1 99 ? 9.484 -13.773 -13.289 1 93.56 99 ARG B N 1
ATOM 1844 C CA . ARG B 1 99 ? 9.656 -14.492 -14.547 1 93.56 99 ARG B CA 1
ATOM 1845 C C . ARG B 1 99 ? 8.406 -14.375 -15.422 1 93.56 99 ARG B C 1
ATOM 1847 O O . ARG B 1 99 ? 8.477 -14.539 -16.641 1 93.56 99 ARG B O 1
ATOM 1854 N N . VAL B 1 100 ? 7.328 -14.055 -14.812 1 95.69 100 VAL B N 1
ATOM 1855 C CA . VAL B 1 100 ? 6.09 -14.07 -15.586 1 95.69 100 VAL B CA 1
ATOM 1856 C C . VAL B 1 100 ? 5.57 -12.641 -15.742 1 95.69 100 VAL B C 1
ATOM 1858 O O . VAL B 1 100 ? 4.43 -12.43 -16.172 1 95.69 100 VAL B O 1
ATOM 1861 N N . ALA B 1 101 ? 6.234 -11.602 -15.375 1 93.31 101 ALA B N 1
ATOM 1862 C CA . ALA B 1 101 ? 5.828 -10.195 -15.367 1 93.31 101 ALA B CA 1
ATOM 1863 C C . ALA B 1 101 ? 5.238 -9.789 -16.719 1 93.31 101 ALA B C 1
ATOM 1865 O O . ALA B 1 101 ? 4.25 -9.055 -16.766 1 93.31 101 ALA B O 1
ATOM 1866 N N . GLY B 1 102 ? 5.676 -10.297 -17.828 1 92.25 102 GLY B N 1
ATOM 1867 C CA . GLY B 1 102 ? 5.23 -9.852 -19.125 1 92.25 102 GLY B CA 1
ATOM 1868 C C . GLY B 1 102 ? 4.023 -10.617 -19.641 1 92.25 102 GLY B C 1
ATOM 1869 O O . GLY B 1 102 ? 3.396 -10.219 -20.625 1 92.25 102 GLY B O 1
ATOM 1870 N N . VAL B 1 103 ? 3.602 -11.641 -18.922 1 95.44 103 VAL B N 1
ATOM 1871 C CA . VAL B 1 103 ? 2.555 -12.508 -19.453 1 95.44 103 VAL B CA 1
ATOM 1872 C C . VAL B 1 103 ? 1.499 -12.75 -18.375 1 95.44 103 VAL B C 1
ATOM 1874 O O . VAL B 1 103 ? 0.452 -13.344 -18.641 1 95.44 103 VAL B O 1
ATOM 1877 N N . CYS B 1 104 ? 1.763 -12.352 -17.125 1 96.31 104 CYS B N 1
ATOM 1878 C CA . CYS B 1 104 ? 0.845 -12.484 -16 1 96.31 104 CYS B CA 1
ATOM 1879 C C . CYS B 1 104 ? -0.202 -11.375 -16.016 1 96.31 104 CYS B C 1
ATOM 1881 O O . CYS B 1 104 ? 0.132 -10.203 -16.188 1 96.31 104 CYS B O 1
ATOM 1883 N N . GLY B 1 105 ? -1.445 -11.656 -15.805 1 97.44 105 GLY B N 1
ATOM 1884 C CA . GLY B 1 105 ? -2.516 -10.68 -15.766 1 97.44 105 GLY B CA 1
ATOM 1885 C C . GLY B 1 105 ? -2.594 -9.922 -14.453 1 97.44 105 GLY B C 1
ATOM 1886 O O . GLY B 1 105 ? -3.328 -8.945 -14.336 1 97.44 105 GLY B O 1
ATOM 1887 N N . ALA B 1 106 ? -1.861 -10.375 -13.445 1 96.81 106 ALA B N 1
ATOM 1888 C CA . ALA B 1 106 ? -1.94 -9.758 -12.125 1 96.81 106 ALA B CA 1
ATOM 1889 C C . ALA B 1 106 ? -1.449 -8.312 -12.172 1 96.81 106 ALA B C 1
ATOM 1891 O O . ALA B 1 106 ? -1.939 -7.457 -11.422 1 96.81 106 ALA B O 1
ATOM 1892 N N . ARG B 1 107 ? -0.48 -8.031 -13.031 1 94.62 107 ARG B N 1
ATOM 1893 C CA . ARG B 1 107 ? 0.059 -6.68 -13.148 1 94.62 107 ARG B CA 1
ATOM 1894 C C . ARG B 1 107 ? -1.049 -5.672 -13.43 1 94.62 107 ARG B C 1
ATOM 1896 O O . ARG B 1 107 ? -1.132 -4.629 -12.773 1 94.62 107 ARG B O 1
ATOM 1903 N N . ASP B 1 108 ? -1.849 -6.008 -14.406 1 96.75 108 ASP B N 1
ATOM 1904 C CA . ASP B 1 108 ? -2.938 -5.117 -14.781 1 96.75 108 ASP B CA 1
ATOM 1905 C C . ASP B 1 108 ? -3.943 -4.961 -13.648 1 96.75 108 ASP B C 1
ATOM 1907 O O . ASP B 1 108 ? -4.492 -3.875 -13.438 1 96.75 108 ASP B O 1
ATOM 1911 N N . VAL B 1 109 ? -4.195 -5.984 -12.969 1 98.31 109 VAL B N 1
ATOM 1912 C CA . VAL B 1 109 ? -5.148 -5.961 -11.867 1 98.31 109 VAL B CA 1
ATOM 1913 C C . VAL B 1 109 ? -4.641 -5.035 -10.766 1 98.31 109 VAL B C 1
ATOM 1915 O O . VAL B 1 109 ? -5.391 -4.195 -10.258 1 98.31 109 VAL B O 1
ATOM 1918 N N . PHE B 1 110 ? -3.387 -5.137 -10.414 1 97.31 110 PHE B N 1
ATOM 1919 C CA . PHE B 1 110 ? -2.818 -4.293 -9.367 1 97.31 110 PHE B CA 1
ATOM 1920 C C . PHE B 1 110 ? -2.768 -2.836 -9.812 1 97.31 110 PHE B C 1
ATOM 1922 O O . PHE B 1 110 ? -2.977 -1.928 -9.008 1 97.31 110 PHE B O 1
ATOM 1929 N N . ALA B 1 111 ? -2.473 -2.59 -11.117 1 96.94 111 ALA B N 1
ATOM 1930 C CA 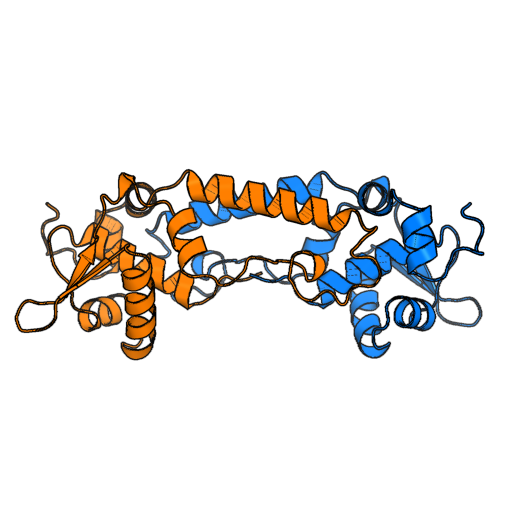. ALA B 1 111 ? -2.482 -1.225 -11.633 1 96.94 111 ALA B CA 1
ATOM 1931 C C . ALA B 1 111 ? -3.867 -0.598 -11.5 1 96.94 111 ALA B C 1
ATOM 1933 O O . ALA B 1 111 ? -3.998 0.54 -11.039 1 96.94 111 ALA B O 1
ATOM 1934 N N . ARG B 1 112 ? -4.863 -1.354 -11.859 1 98.44 112 ARG B N 1
ATOM 1935 C CA . ARG B 1 112 ? -6.234 -0.873 -11.742 1 98.44 112 ARG B CA 1
ATOM 1936 C C . ARG B 1 112 ? -6.609 -0.651 -10.281 1 98.44 112 ARG B C 1
ATOM 1938 O O . ARG B 1 112 ? -7.344 0.286 -9.953 1 98.44 112 ARG B O 1
ATOM 1945 N N . ALA B 1 113 ? -6.199 -1.576 -9.414 1 98.12 113 ALA B N 1
ATOM 1946 C CA . ALA B 1 113 ? -6.461 -1.43 -7.988 1 98.12 113 ALA B CA 1
ATOM 1947 C C . ALA B 1 113 ? -5.832 -0.15 -7.445 1 98.12 113 ALA B C 1
ATOM 1949 O O . ALA B 1 113 ? -6.461 0.58 -6.672 1 98.12 113 ALA B O 1
ATOM 1950 N N . LEU B 1 114 ? -4.566 0.14 -7.848 1 96.81 114 LEU B N 1
ATOM 1951 C CA . LEU B 1 114 ? -3.881 1.359 -7.43 1 96.81 114 LEU B CA 1
ATOM 1952 C C . LEU B 1 114 ? -4.605 2.596 -7.949 1 96.81 114 LEU B C 1
ATOM 1954 O O . LEU B 1 114 ? -4.738 3.59 -7.234 1 96.81 114 LEU B O 1
ATOM 1958 N N . ASP B 1 115 ? -5.09 2.541 -9.211 1 97.81 115 ASP B N 1
ATOM 1959 C CA . ASP B 1 115 ? -5.871 3.641 -9.773 1 97.81 115 ASP B CA 1
ATOM 1960 C C . ASP B 1 115 ? -7.121 3.908 -8.938 1 97.81 115 ASP B C 1
ATOM 1962 O O . ASP B 1 115 ? -7.461 5.062 -8.672 1 97.81 115 ASP B O 1
ATOM 1966 N N . ALA B 1 116 ? -7.785 2.877 -8.531 1 98.69 116 ALA B N 1
ATOM 1967 C CA . ALA B 1 116 ? -8.977 3.01 -7.699 1 98.69 116 ALA B CA 1
ATOM 1968 C C . ALA B 1 116 ? -8.633 3.609 -6.34 1 98.69 116 ALA B C 1
ATOM 1970 O O . ALA B 1 116 ? -9.375 4.445 -5.816 1 98.69 116 ALA B O 1
ATOM 1971 N N . TYR B 1 117 ? -7.586 3.191 -5.746 1 98 117 TYR B N 1
ATOM 1972 C CA . TYR B 1 117 ? -7.074 3.719 -4.484 1 98 117 TYR B CA 1
ATOM 1973 C C . TYR B 1 117 ? -6.844 5.223 -4.578 1 98 117 TYR B C 1
ATOM 1975 O O . TYR B 1 117 ? -7.371 5.988 -3.766 1 98 117 TYR B O 1
ATOM 1983 N N . PHE B 1 118 ? -6.191 5.699 -5.629 1 98 118 PHE B N 1
ATOM 1984 C CA . PHE B 1 118 ? -5.84 7.109 -5.762 1 98 118 PHE B CA 1
ATOM 1985 C C . PHE B 1 118 ? -7.051 7.934 -6.188 1 98 118 PHE B C 1
ATOM 1987 O O . PHE B 1 118 ? -7.137 9.125 -5.879 1 98 118 PHE B O 1
ATOM 1994 N N . ALA B 1 119 ? -7.961 7.293 -6.895 1 98.75 119 ALA B N 1
ATOM 1995 C CA . ALA B 1 119 ? -9.188 8.008 -7.234 1 98.75 119 ALA B CA 1
ATOM 1996 C C . ALA B 1 119 ? -9.906 8.5 -5.98 1 98.75 119 ALA B C 1
ATOM 1998 O O . ALA B 1 119 ? -10.398 9.625 -5.945 1 98.75 119 ALA B O 1
ATOM 1999 N N . VAL B 1 120 ? -9.891 7.688 -4.941 1 98.81 120 VAL B N 1
ATOM 2000 C CA . VAL B 1 120 ? -10.516 8.07 -3.68 1 98.81 120 VAL B CA 1
ATOM 2001 C C . VAL B 1 120 ? -9.703 9.172 -3.012 1 98.81 120 VAL B C 1
ATOM 2003 O O . VAL B 1 120 ? -10.266 10.164 -2.533 1 98.81 120 VAL B O 1
ATOM 2006 N N . LEU B 1 121 ? -8.367 9.039 -2.977 1 98.44 121 LEU B N 1
ATOM 2007 C CA . LEU B 1 121 ? -7.508 10.031 -2.348 1 98.44 121 LEU B CA 1
ATOM 2008 C C . LEU B 1 121 ? -7.617 11.375 -3.061 1 98.44 121 LEU B C 1
ATOM 2010 O O . LEU B 1 121 ? -7.531 12.43 -2.426 1 98.44 121 LEU B O 1
ATOM 2014 N N . ASP B 1 122 ? -7.867 11.367 -4.359 1 98.62 122 ASP B N 1
ATOM 2015 C CA . ASP B 1 122 ? -7.922 12.578 -5.176 1 98.62 122 ASP B CA 1
ATOM 2016 C C . ASP B 1 122 ? -9.25 13.312 -4.977 1 98.62 122 ASP B C 1
ATOM 2018 O O . ASP B 1 122 ? -9.375 14.484 -5.348 1 98.62 122 ASP B O 1
ATOM 2022 N N . GLU B 1 123 ? -10.203 12.672 -4.422 1 98.5 123 GLU B N 1
ATOM 2023 C CA . GLU B 1 123 ? -11.508 13.281 -4.188 1 98.5 123 GLU B CA 1
ATOM 2024 C C . GLU B 1 123 ? -11.539 14.039 -2.863 1 98.5 123 GLU B C 1
ATOM 2026 O O . GLU B 1 123 ? -12.438 14.844 -2.623 1 98.5 123 GLU B O 1
ATOM 2031 N N . ALA B 1 124 ? -10.617 13.75 -1.963 1 98.62 124 ALA B N 1
ATOM 2032 C CA . ALA B 1 124 ? -10.586 14.367 -0.64 1 98.62 124 ALA B CA 1
ATOM 2033 C C . ALA B 1 124 ? -9.516 15.453 -0.563 1 98.62 124 ALA B C 1
ATOM 2035 O O . ALA B 1 124 ? -8.359 15.219 -0.938 1 98.62 124 ALA B O 1
ATOM 2036 N N . THR B 1 125 ? -9.883 16.594 -0.082 1 98.56 125 THR B N 1
ATOM 2037 C CA . THR B 1 125 ? -8.938 17.703 0.053 1 98.56 125 THR B CA 1
ATOM 2038 C C . THR B 1 125 ? -8.461 17.828 1.497 1 98.56 125 THR B C 1
ATOM 2040 O O . THR B 1 125 ? -9.008 17.188 2.396 1 98.56 125 THR B O 1
ATOM 2043 N N . LEU B 1 126 ? -7.391 18.656 1.708 1 97.81 126 LEU B N 1
ATOM 2044 C CA . LEU B 1 126 ? -6.922 19 3.047 1 97.81 126 LEU B CA 1
ATOM 2045 C C . LEU B 1 126 ? -8.039 19.625 3.873 1 97.81 126 LEU B C 1
ATOM 2047 O O . LEU B 1 126 ? -8.18 19.344 5.062 1 97.81 126 LEU B O 1
ATOM 2051 N N . GLU B 1 127 ? -8.836 20.5 3.211 1 97.31 127 GLU B N 1
ATOM 2052 C CA . GLU B 1 127 ? -9.977 21.094 3.9 1 97.31 127 GLU B CA 1
ATOM 2053 C C . GLU B 1 127 ? -10.945 20.031 4.383 1 97.31 127 GLU B C 1
ATOM 2055 O O . GLU B 1 127 ? -11.453 20.094 5.508 1 97.31 127 GLU B O 1
ATOM 2060 N N . ASP B 1 128 ? -11.211 19.016 3.566 1 98 128 ASP B N 1
ATOM 2061 C CA . ASP B 1 128 ? -12.141 17.953 3.912 1 98 128 ASP B CA 1
ATOM 2062 C C . ASP B 1 128 ? -11.656 17.172 5.137 1 98 128 ASP B C 1
ATOM 2064 O O . ASP B 1 128 ? -12.43 16.922 6.059 1 98 128 ASP B O 1
ATOM 2068 N N . ILE B 1 129 ? -10.352 16.844 5.195 1 97.94 129 ILE B N 1
ATOM 2069 C CA . ILE B 1 129 ? -9.875 15.953 6.254 1 97.94 129 ILE B CA 1
ATOM 2070 C C . ILE B 1 129 ? -9.609 16.766 7.523 1 97.94 129 ILE B C 1
ATOM 2072 O O . ILE B 1 129 ? -9.414 16.188 8.594 1 97.94 129 ILE B O 1
ATOM 2076 N N . ALA B 1 130 ? -9.617 18.062 7.434 1 96.75 130 ALA B N 1
ATOM 2077 C CA . ALA B 1 130 ? -9.445 18.938 8.586 1 96.75 130 ALA B CA 1
ATOM 2078 C C . ALA B 1 130 ? -10.781 19.547 9.016 1 96.75 130 ALA B C 1
ATOM 2080 O O . ALA B 1 130 ? -10.812 20.562 9.727 1 96.75 130 ALA B O 1
ATOM 2081 N N . ASP B 1 131 ? -11.867 19.031 8.578 1 96 131 ASP B N 1
ATOM 2082 C CA . ASP B 1 131 ? -13.18 19.625 8.781 1 96 131 ASP B CA 1
ATOM 2083 C C . ASP B 1 131 ? -13.531 19.688 10.266 1 96 131 ASP B C 1
ATOM 2085 O O . ASP B 1 131 ? -14.281 20.578 10.695 1 96 131 ASP B O 1
ATOM 2089 N N . ASN B 1 132 ? -13.062 18.734 11.07 1 95.88 132 ASN B N 1
ATOM 2090 C CA . ASN B 1 132 ? -13.242 18.797 12.523 1 95.88 132 ASN B CA 1
ATOM 2091 C C . ASN B 1 132 ? -12.25 19.75 13.172 1 95.88 132 ASN B C 1
ATOM 2093 O O . ASN B 1 132 ? -11.391 19.328 13.945 1 95.88 132 ASN B O 1
ATOM 2097 N N . ASP B 1 133 ? -12.469 20.969 12.914 1 93.81 133 ASP B N 1
ATOM 2098 C CA . ASP B 1 133 ? -11.531 22.016 13.312 1 93.81 133 ASP B CA 1
ATOM 2099 C C . ASP B 1 133 ? -11.336 22.031 14.82 1 93.81 133 ASP B C 1
ATOM 2101 O O . ASP B 1 133 ? -10.195 22 15.305 1 93.81 133 ASP B O 1
ATOM 2105 N N . GLN B 1 134 ? -12.43 22.016 15.523 1 93.75 134 GLN B N 1
ATOM 2106 C CA . GLN B 1 134 ? -12.367 22.094 16.984 1 93.75 134 GLN B CA 1
ATOM 2107 C C . GLN B 1 134 ? -11.641 20.891 17.562 1 93.75 134 GLN B C 1
ATOM 2109 O O . GLN B 1 134 ? -10.812 21.031 18.469 1 93.75 134 GLN B O 1
ATOM 2114 N N . GLY B 1 135 ? -11.961 19.703 17.047 1 96 135 GLY B N 1
ATOM 2115 C CA . GLY B 1 135 ? -11.289 18.5 17.516 1 96 135 GLY B CA 1
ATOM 2116 C C . GLY B 1 135 ? -9.789 18.516 17.25 1 96 135 GLY B C 1
ATOM 2117 O O . GLY B 1 135 ? -9 18.141 18.125 1 96 135 GLY B O 1
ATOM 2118 N N . LEU B 1 136 ? -9.406 18.969 16.109 1 96.62 136 LEU B N 1
ATOM 2119 C CA . LEU B 1 136 ? -7.996 19.016 15.742 1 96.62 136 LEU B CA 1
ATOM 2120 C C . LEU B 1 136 ? -7.242 20.031 16.594 1 96.62 136 LEU B C 1
ATOM 2122 O O . LEU B 1 136 ? -6.164 19.734 17.109 1 96.62 136 LEU B O 1
ATOM 2126 N N . ARG B 1 137 ? -7.832 21.219 16.766 1 95.12 137 ARG B N 1
ATOM 2127 C CA . ARG B 1 137 ? -7.195 22.234 17.594 1 95.12 137 ARG B CA 1
ATOM 2128 C C . ARG B 1 137 ? -7.02 21.734 19.016 1 95.12 137 ARG B C 1
ATOM 2130 O O . ARG B 1 137 ? -5.98 21.969 19.641 1 95.12 137 ARG B O 1
ATOM 2137 N N . GLY B 1 138 ? -8.047 21.109 19.531 1 95.06 138 GLY B N 1
ATOM 2138 C CA . GLY B 1 138 ? -7.945 20.516 20.859 1 95.06 138 GLY B CA 1
ATOM 2139 C C . GLY B 1 138 ? -6.852 19.484 20.969 1 95.06 138 GLY B C 1
ATOM 2140 O O . GLY B 1 138 ? -6.043 19.516 21.906 1 95.06 138 GLY B O 1
ATOM 2141 N N . ALA B 1 139 ? -6.746 18.578 20.016 1 95.44 139 ALA B N 1
ATOM 2142 C CA . ALA B 1 139 ? -5.777 17.484 20.031 1 95.44 139 ALA B CA 1
ATOM 2143 C C . ALA B 1 139 ? -4.352 18.016 19.891 1 95.44 139 ALA B C 1
ATOM 2145 O O . ALA B 1 139 ? -3.406 17.406 20.406 1 95.44 139 ALA B O 1
ATOM 2146 N N . LEU B 1 140 ? -4.203 19.188 19.266 1 95.5 140 LEU B N 1
ATOM 2147 C CA . LEU B 1 140 ? -2.879 19.719 18.953 1 95.5 140 LEU B CA 1
ATOM 2148 C C . LEU B 1 140 ? -2.506 20.844 19.922 1 95.5 140 LEU B C 1
ATOM 2150 O O . LEU B 1 140 ? -1.483 21.516 19.734 1 95.5 140 LEU B O 1
ATOM 2154 N N . GLY B 1 141 ? -3.396 21.078 20.906 1 91.88 141 GLY B N 1
ATOM 2155 C CA . GLY B 1 141 ? -3.115 22.078 21.906 1 91.88 141 GLY B CA 1
ATOM 2156 C C . GLY B 1 141 ? -3.256 23.5 21.391 1 91.88 141 GLY B C 1
ATOM 2157 O O . GLY B 1 141 ? -2.523 24.406 21.812 1 91.88 141 GLY B O 1
ATOM 2158 N N . LEU B 1 142 ? -4.109 23.703 20.375 1 89 142 LEU B N 1
ATOM 2159 C CA . LEU B 1 142 ? -4.293 25 19.75 1 89 142 LEU B CA 1
ATOM 2160 C C . LEU B 1 142 ? -5.645 25.609 20.141 1 89 142 LEU B C 1
ATOM 2162 O O . LEU B 1 142 ? -6.137 26.516 19.469 1 89 142 LEU B O 1
ATOM 2166 N N . ALA B 1 143 ? -6.336 25.078 21.078 1 76 143 ALA B N 1
ATOM 2167 C CA . ALA B 1 143 ? -7.672 25.516 21.469 1 76 143 ALA B CA 1
ATOM 2168 C C . ALA B 1 143 ? -7.695 27.031 21.719 1 76 143 ALA B C 1
ATOM 2170 O O . ALA B 1 143 ? -8.703 27.688 21.453 1 76 143 ALA B O 1
ATOM 2171 N N . GLY B 1 144 ? -6.789 27.578 22.297 1 66.75 144 GLY B N 1
ATOM 2172 C CA . GLY B 1 144 ? -6.812 29 22.609 1 66.75 144 GLY B CA 1
ATOM 2173 C C . GLY B 1 144 ? -6.527 29.891 21.422 1 66.75 144 GLY B C 1
ATOM 2174 O O . GLY B 1 144 ? -6.656 31.109 21.5 1 66.75 144 GLY B O 1
ATOM 2175 N N . ILE B 1 145 ? -6.137 29.344 20.391 1 57.84 145 ILE B N 1
ATOM 2176 C CA . ILE B 1 145 ? -5.789 30.141 19.219 1 57.84 145 ILE B CA 1
ATOM 2177 C C . ILE B 1 145 ? -7.02 30.312 18.328 1 57.84 145 ILE B C 1
ATOM 2179 O O . ILE B 1 145 ? -7.754 29.359 18.078 1 57.84 145 ILE B O 1
ATOM 2183 N N . ALA B 1 146 ? -7.871 31.375 18.469 1 52.56 146 ALA B N 1
ATOM 2184 C CA . ALA B 1 146 ? -9.102 31.688 17.75 1 52.56 146 ALA B CA 1
ATOM 2185 C C . ALA B 1 146 ? -8.961 31.406 16.25 1 52.56 146 ALA B C 1
ATOM 2187 O O . ALA B 1 146 ? -7.938 31.75 15.656 1 52.56 146 ALA B O 1
ATOM 2188 N N . GLY B 1 147 ? -9.547 30.375 15.656 1 46.72 147 GLY B N 1
ATOM 2189 C CA . GLY B 1 147 ? -9.602 30.094 14.227 1 46.72 147 GLY B CA 1
ATOM 2190 C C . GLY B 1 147 ? -10.031 31.297 13.406 1 46.72 147 GLY B C 1
ATOM 2191 O O . GLY B 1 147 ? -10.789 32.125 13.875 1 46.72 147 GLY B O 1
ATOM 2192 N N . ALA B 1 148 ? -9.43 31.781 12.359 1 42.56 148 ALA B N 1
ATOM 2193 C CA . ALA B 1 148 ? -10 32.844 11.539 1 42.56 148 ALA B CA 1
ATOM 2194 C C . ALA B 1 148 ? -11.336 32.438 10.945 1 42.56 148 ALA B C 1
ATOM 2196 O O . ALA B 1 148 ? -11.531 31.25 10.625 1 42.56 148 ALA B O 1
#

Sequence (296 aa):
MKHTSHADYALRVLLYLQVASGRRASVGEIADAHRVSRNHLDKVVHRLAGAGLVETIRGRGGGVRLTRDPSTITVGDVMRAMESDYAVVECLGPARFCRVAGVCGARDVFARALDAYFAVLDEATLEDIADNDQGLRGALGLAGIAGAMKHTSHADYALRVLLYLQVASGRRASVGEIADAHRVSRNHLDKVVHRLAGAGLVETIRGRGGGVRLTRDPSTITVGDVMRAMESDYAVVECLGPARFCRVAGVCGARDVFARALDAYFAVLDEATLEDIADNDQGLRGALGLAGIAGA

InterPro domains:
  IPR000944 Transcription regulator Rrf2 [PF02082] (4-131)
  IPR000944 Transcription regulator Rrf2 [PS51197] (2-131)
  IPR000944 Transcription regulator Rrf2 [PTHR33221] (1-133)
  IPR000944 Transcription regulator Rrf2 [TIGR00738] (1-130)
  IPR030489 Transcription regulator Rrf2-type, conserved site [PS01332] (48-66)
  IPR036388 Winged helix-like DNA-binding domain superfamily [G3DSA:1.10.10.10] (1-137)
  IPR036390 Winged helix DNA-binding domain superfamily [SSF46785] (2-132)

Foldseek 3Di:
DDQDVLLVVLLQLLLVQVLLPPAFDALVLSCVLVVHDSVSSVVSLVLCVVLQQWDWDDDDRTHIHGRDDQQQAFSLSSSVSRDDDDCVDQLLDDDDPDPCSVPDCVNVVVVVVVVVVSVVRRVHTSCRVSVVSCVSCVSSVNNPNDGD/DDADVLLVVLLQLLLVQVLLPPAFDALVLSCVLVVHDSVSSVVSLVLCVVLQQWDWDDDDRTHIHGRDDQQQAFSLSSSVSRDDDDCVDQLLDDDDPDPCSVPDCVNVVVVVVVVVVSVVRRVHTSCRVSVVSCVSCVSSVNNPNDGD